Protein 3BA1 (pdb70)

Structure (mmCIF, N/CA/C/O backbone):
data_3BA1
#
_entry.id   3BA1
#
_cell.length_a   62.940
_cell.length_b   62.940
_cell.length_c   153.256
_cell.angle_alpha   90.00
_cell.angle_beta   90.00
_cell.angle_gamma   120.00
#
_symmetry.space_group_name_H-M   'P 31 2 1'
#
loop_
_entity.id
_entity.type
_entity.pdbx_description
1 polymer 'Hydroxyphenylpyruvate reductase'
2 water water
#
loop_
_atom_site.group_PDB
_atom_site.id
_atom_site.type_symbol
_atom_site.label_atom_id
_atom_site.label_alt_id
_atom_site.label_comp_id
_atom_site.label_asym_id
_atom_site.label_entity_id
_atom_site.label_seq_id
_atom_site.pdbx_PDB_ins_code
_atom_site.Cartn_x
_atom_site.Cartn_y
_atom_site.Cartn_z
_atom_site.occupancy
_atom_site.B_iso_or_equiv
_atom_site.auth_seq_id
_atom_site.auth_comp_id
_atom_site.auth_asym_id
_atom_site.auth_atom_id
_atom_site.pdbx_PDB_model_num
ATOM 1 N N . GLU A 1 22 ? 30.566 6.722 -14.669 1.00 75.03 2 GLU A N 1
ATOM 2 C CA . GLU A 1 22 ? 31.564 6.241 -13.709 1.00 60.62 2 GLU A CA 1
ATOM 3 C C . GLU A 1 22 ? 30.903 5.922 -12.371 1.00 48.78 2 GLU A C 1
ATOM 4 O O . GLU A 1 22 ? 30.396 6.813 -11.681 1.00 56.39 2 GLU A O 1
ATOM 10 N N . ALA A 1 23 ? 30.911 4.640 -12.012 1.00 44.52 3 ALA A N 1
ATOM 11 C CA . ALA A 1 23 ? 30.118 4.176 -10.866 1.00 37.15 3 ALA A CA 1
ATOM 12 C C . ALA A 1 23 ? 30.782 4.575 -9.553 1.00 34.76 3 ALA A C 1
ATOM 13 O O . ALA A 1 23 ? 31.988 4.643 -9.366 1.00 43.55 3 ALA A O 1
ATOM 15 N N . ILE A 1 24 ? 29.935 4.882 -8.599 1.00 26.63 4 ILE A N 1
ATOM 16 C CA . ILE A 1 24 ? 30.298 5.507 -7.366 1.00 25.38 4 ILE A CA 1
ATOM 17 C C . ILE A 1 24 ? 30.523 4.477 -6.284 1.00 22.52 4 ILE A C 1
ATOM 18 O O . ILE A 1 24 ? 29.650 3.621 -6.033 1.00 24.52 4 ILE A O 1
ATOM 23 N N . GLY A 1 25 ? 31.696 4.606 -5.679 1.00 20.76 5 GLY A N 1
ATOM 24 C CA . GLY A 1 25 ? 32.066 3.631 -4.672 1.00 20.45 5 GLY A CA 1
ATOM 25 C C . GLY A 1 25 ? 31.404 3.881 -3.335 1.00 18.18 5 GLY A C 1
ATOM 26 O O . GLY A 1 25 ? 31.546 4.945 -2.716 1.00 19.77 5 GLY A O 1
ATOM 27 N N . VAL A 1 26 ? 30.738 2.833 -2.858 1.00 18.22 6 VAL A N 1
ATOM 28 C CA . VAL A 1 26 ? 30.083 2.861 -1.550 1.00 17.01 6 VAL A CA 1
ATOM 29 C C . VAL A 1 26 ? 30.573 1.713 -0.695 1.00 17.24 6 VAL A C 1
ATOM 30 O O . VAL A 1 26 ? 30.470 0.560 -1.115 1.00 18.12 6 VAL A O 1
ATOM 34 N N . LEU A 1 27 ? 31.110 1.998 0.479 1.00 17.67 7 LEU A N 1
ATOM 35 C CA . LEU A 1 27 ? 31.631 0.962 1.366 1.00 15.59 7 LEU A CA 1
ATOM 36 C C . LEU A 1 27 ? 30.577 0.717 2.436 1.00 14.92 7 LEU A C 1
ATOM 37 O O . LEU A 1 27 ? 30.257 1.580 3.240 1.00 15.61 7 LEU A O 1
ATOM 42 N N . MET A 1 28 ? 30.059 -0.504 2.424 1.00 16.11 8 MET A N 1
ATOM 43 C CA . MET A 1 28 ? 29.110 -0.961 3.430 1.00 15.47 8 MET A CA 1
ATOM 44 C C . MET A 1 28 ? 29.861 -1.690 4.533 1.00 14.98 8 MET A C 1
ATOM 45 O O . MET A 1 28 ? 30.587 -2.651 4.281 1.00 16.97 8 MET A O 1
ATOM 50 N N . MET A 1 29 ? 29.715 -1.268 5.771 1.00 15.81 9 MET A N 1
ATOM 51 C CA . MET A 1 29 ? 30.661 -1.707 6.798 1.00 16.10 9 MET A CA 1
ATOM 52 C C . MET A 1 29 ? 30.422 -3.091 7.335 1.00 17.62 9 MET A C 1
ATOM 53 O O . MET A 1 29 ? 31.380 -3.770 7.714 1.00 21.05 9 MET A O 1
ATOM 58 N N . CYS A 1 30 ? 29.186 -3.539 7.378 1.00 19.04 10 CYS A N 1
ATOM 59 C CA . CYS A 1 30 ? 28.840 -4.831 7.993 1.00 21.18 10 CYS A CA 1
ATOM 60 C C . CYS A 1 30 ? 27.524 -5.339 7.399 1.00 20.20 10 CYS A C 1
ATOM 61 O O . CYS A 1 30 ? 26.810 -4.516 6.798 1.00 21.28 10 CYS A O 1
ATOM 64 N N . PRO A 1 31 ? 27.167 -6.613 7.483 1.00 24.55 11 PRO A N 1
ATOM 65 C CA . PRO A 1 31 ? 25.938 -7.097 6.817 1.00 28.22 11 PRO A CA 1
ATOM 66 C C . PRO A 1 31 ? 24.594 -6.882 7.472 1.00 27.72 11 PRO A C 1
ATOM 67 O O . PRO A 1 31 ? 23.894 -7.812 7.917 1.00 37.50 11 PRO A O 1
ATOM 71 N N . MET A 1 32 ? 24.145 -5.678 7.483 1.00 20.58 12 MET A N 1
ATOM 72 C CA . MET A 1 32 ? 23.042 -5.140 8.238 1.00 17.81 12 MET A CA 1
ATOM 73 C C . MET A 1 32 ? 21.652 -5.317 7.642 1.00 18.70 12 MET A C 1
ATOM 74 O O . MET A 1 32 ? 20.663 -5.125 8.388 1.00 21.17 12 MET A O 1
ATOM 79 N N . SER A 1 33 ? 21.552 -5.633 6.366 1.00 19.02 13 SER A N 1
ATOM 80 C CA . SER A 1 33 ? 20.255 -5.700 5.702 1.00 18.66 13 SER A CA 1
ATOM 81 C C . SER A 1 33 ? 20.434 -6.253 4.299 1.00 19.25 13 SER A C 1
ATOM 82 O O . SER A 1 33 ? 21.062 -5.591 3.474 1.00 18.98 13 SER A O 1
ATOM 85 N N . THR A 1 34 ? 19.869 -7.415 4.048 1.00 19.83 14 THR A N 1
ATOM 86 C CA . THR A 1 34 ? 19.879 -7.995 2.712 1.00 21.35 14 THR A CA 1
ATOM 87 C C . THR A 1 34 ? 19.303 -7.034 1.696 1.00 20.64 14 THR A C 1
ATOM 88 O O . THR A 1 34 ? 19.902 -6.847 0.638 1.00 21.24 14 THR A O 1
ATOM 92 N N . TYR A 1 35 ? 18.160 -6.446 2.014 1.00 19.88 15 TYR A N 1
ATOM 93 C CA . TYR A 1 35 ? 17.482 -5.537 1.100 1.00 19.00 15 TYR A CA 1
ATOM 94 C C . TYR A 1 35 ? 18.353 -4.340 0.775 1.00 18.16 15 TYR A C 1
ATOM 95 O O . TYR A 1 35 ? 18.504 -3.936 -0.391 1.00 20.02 15 TYR A O 1
ATOM 104 N N . LEU A 1 36 ? 18.931 -3.742 1.835 1.00 18.04 16 LEU A N 1
ATOM 105 C CA . LEU A 1 36 ? 19.785 -2.586 1.570 1.00 16.86 16 LEU A CA 1
ATOM 106 C C . LEU A 1 36 ? 20.989 -2.894 0.680 1.00 17.33 16 LEU A C 1
ATOM 107 O O . LEU A 1 36 ? 21.366 -2.091 -0.184 1.00 17.42 16 LEU A O 1
ATOM 112 N N . GLU A 1 37 ? 21.593 -4.052 0.941 1.00 17.27 17 GLU A N 1
ATOM 113 C CA . GLU A 1 37 ? 22.721 -4.517 0.153 1.00 17.65 17 GLU A CA 1
ATOM 114 C C . GLU A 1 37 ? 22.272 -4.596 -1.300 1.00 21.00 17 GLU A C 1
ATOM 115 O O . GLU A 1 37 ? 23.013 -4.123 -2.166 1.00 21.11 17 GLU A O 1
ATOM 121 N N . GLN A 1 38 ? 21.089 -5.173 -1.543 1.00 20.46 18 GLN A N 1
ATOM 122 C CA . GLN A 1 38 ? 20.575 -5.342 -2.905 1.00 24.18 18 GLN A CA 1
ATOM 123 C C . GLN A 1 38 ? 20.366 -3.985 -3.584 1.00 23.82 18 GLN A C 1
ATOM 124 O O . GLN A 1 38 ? 20.703 -3.757 -4.760 1.00 26.62 18 GLN A O 1
ATOM 130 N N . GLU A 1 39 ? 19.800 -3.060 -2.789 1.00 22.72 19 GLU A N 1
ATOM 131 C CA . GLU A 1 39 ? 19.451 -1.744 -3.333 1.00 22.47 19 GLU A CA 1
ATOM 132 C C . GLU A 1 39 ? 20.684 -0.915 -3.612 1.00 21.54 19 GLU A C 1
ATOM 133 O O . GLU A 1 39 ? 20.694 -0.141 -4.593 1.00 24.90 19 GLU A O 1
ATOM 139 N N . LEU A 1 40 ? 21.718 -1.085 -2.783 1.00 19.31 20 LEU A N 1
ATOM 140 C CA . LEU A 1 40 ? 22.968 -0.393 -3.046 1.00 20.91 20 LEU A CA 1
ATOM 141 C C . LEU A 1 40 ? 23.696 -0.998 -4.225 1.00 22.87 20 LEU A C 1
ATOM 142 O O . LEU A 1 40 ? 24.243 -0.236 -5.037 1.00 23.85 20 LEU A O 1
ATOM 147 N N . ASP A 1 41 ? 23.673 -2.315 -4.331 1.00 22.27 21 ASP A N 1
ATOM 148 C CA . ASP A 1 41 ? 24.353 -3.018 -5.414 1.00 23.08 21 ASP A CA 1
ATOM 149 C C . ASP A 1 41 ? 23.754 -2.648 -6.765 1.00 25.15 21 ASP A C 1
ATOM 150 O O . ASP A 1 41 ? 24.543 -2.603 -7.710 1.00 30.48 21 ASP A O 1
ATOM 155 N N . LYS A 1 42 ? 22.443 -2.398 -6.846 1.00 27.10 22 LYS A N 1
ATOM 156 C CA . LYS A 1 42 ? 21.745 -2.007 -8.058 1.00 31.13 22 LYS A CA 1
ATOM 157 C C . LYS A 1 42 ? 22.176 -0.593 -8.481 1.00 29.31 22 LYS A C 1
ATOM 158 O O . LYS A 1 42 ? 22.147 -0.318 -9.687 1.00 35.95 22 LYS A O 1
ATOM 164 N N . ARG A 1 43 ? 22.530 0.267 -7.526 1.00 28.71 23 ARG A N 1
ATOM 165 C CA . ARG A 1 43 ? 22.745 1.673 -7.833 1.00 28.22 23 ARG A CA 1
ATOM 166 C C . ARG A 1 43 ? 24.167 2.199 -7.907 1.00 24.90 23 ARG A C 1
ATOM 167 O O . ARG A 1 43 ? 24.461 3.201 -8.572 1.00 33.66 23 ARG A O 1
ATOM 175 N N . PHE A 1 44 ? 25.048 1.544 -7.182 1.00 24.72 24 PHE A N 1
ATOM 176 C CA . PHE A 1 44 ? 26.374 2.062 -6.913 1.00 22.85 24 PHE A CA 1
ATOM 177 C C . PHE A 1 44 ? 27.403 0.974 -7.138 1.00 21.98 24 PHE A C 1
ATOM 178 O O . PHE A 1 44 ? 27.081 -0.175 -7.426 1.00 24.45 24 PHE A O 1
ATOM 186 N N . LYS A 1 45 ? 28.667 1.307 -6.976 1.00 22.04 25 LYS A N 1
ATOM 187 C CA . LYS A 1 45 ? 29.720 0.292 -6.878 1.00 23.03 25 LYS A CA 1
ATOM 188 C C . LYS A 1 45 ? 29.880 -0.091 -5.408 1.00 21.07 25 LYS A C 1
ATOM 189 O O . LYS A 1 45 ? 30.482 0.644 -4.643 1.00 21.97 25 LYS A O 1
ATOM 195 N N . LEU A 1 46 ? 29.257 -1.202 -5.026 1.00 21.86 26 LEU A N 1
ATOM 196 C CA . LEU A 1 46 ? 29.186 -1.623 -3.639 1.00 19.47 26 LEU A CA 1
ATOM 197 C C . LEU A 1 46 ? 30.401 -2.454 -3.251 1.00 20.63 26 LEU A C 1
ATOM 198 O O . LEU A 1 46 ? 30.653 -3.472 -3.907 1.00 21.42 26 LEU A O 1
ATOM 203 N N . PHE A 1 47 ? 31.056 -2.009 -2.185 1.00 19.01 27 PHE A N 1
ATOM 204 C CA . PHE A 1 47 ? 32.103 -2.756 -1.509 1.00 19.01 27 PHE A CA 1
ATOM 205 C C . PHE A 1 47 ? 31.561 -3.255 -0.171 1.00 17.92 27 PHE A C 1
ATOM 206 O O . PHE A 1 47 ? 30.996 -2.459 0.565 1.00 19.60 27 PHE A O 1
ATOM 214 N N . ARG A 1 48 ? 31.733 -4.540 0.079 1.00 21.84 28 ARG A N 1
ATOM 215 C CA . ARG A 1 48 ? 31.356 -5.137 1.356 1.00 21.21 28 ARG A CA 1
ATOM 216 C C . ARG A 1 48 ? 32.589 -5.291 2.250 1.00 20.71 28 ARG A C 1
ATOM 217 O O . ARG A 1 48 ? 33.398 -6.184 2.029 1.00 23.20 28 ARG A O 1
ATOM 225 N N . TYR A 1 49 ? 32.726 -4.395 3.238 1.00 19.51 29 TYR A N 1
ATOM 226 C CA . TYR A 1 49 ? 33.987 -4.347 3.976 1.00 19.27 29 TYR A CA 1
ATOM 227 C C . TYR A 1 49 ? 34.269 -5.647 4.700 1.00 21.89 29 TYR A C 1
ATOM 228 O O . TYR A 1 49 ? 35.444 -6.052 4.797 1.00 21.29 29 TYR A O 1
ATOM 237 N N . TRP A 1 50 ? 33.241 -6.282 5.233 1.00 22.72 30 TRP A N 1
ATOM 238 C CA . TRP A 1 50 ? 33.353 -7.427 6.139 1.00 23.89 30 TRP A CA 1
ATOM 239 C C . TRP A 1 50 ? 33.769 -8.684 5.419 1.00 24.78 30 TRP A C 1
ATOM 240 O O . TRP A 1 50 ? 34.126 -9.692 6.055 1.00 30.18 30 TRP A O 1
ATOM 251 N N . THR A 1 51 ? 33.718 -8.663 4.091 1.00 25.81 31 THR A N 1
ATOM 252 C CA . THR A 1 51 ? 34.109 -9.834 3.285 1.00 29.34 31 THR A CA 1
ATOM 253 C C . THR A 1 51 ? 35.585 -9.779 2.915 1.00 29.33 31 THR A C 1
ATOM 254 O O . THR A 1 51 ? 36.105 -10.776 2.401 1.00 36.73 31 THR A O 1
ATOM 258 N N . GLN A 1 52 ? 36.247 -8.658 3.137 1.00 25.86 32 GLN A N 1
ATOM 259 C CA . GLN A 1 52 ? 37.648 -8.542 2.689 1.00 26.59 32 GLN A CA 1
ATOM 260 C C . GLN A 1 52 ? 38.588 -9.211 3.676 1.00 27.55 32 GLN A C 1
ATOM 261 O O . GLN A 1 52 ? 38.645 -8.788 4.850 1.00 30.93 32 GLN A O 1
ATOM 267 N N . PRO A 1 53 ? 39.333 -10.253 3.295 1.00 29.03 33 PRO A N 1
ATOM 268 C CA . PRO A 1 53 ? 40.291 -10.854 4.232 1.00 29.70 33 PRO A CA 1
ATOM 269 C C . PRO A 1 53 ? 41.471 -9.985 4.640 1.00 29.12 33 PRO A C 1
ATOM 270 O O . PRO A 1 53 ? 42.094 -10.207 5.696 1.00 36.40 33 PRO A O 1
ATOM 274 N N . ALA A 1 54 ? 41.889 -8.992 3.882 1.00 28.14 34 ALA A N 1
ATOM 275 C CA . ALA A 1 54 ? 42.977 -8.080 4.262 1.00 28.73 34 ALA A CA 1
ATOM 276 C C . ALA A 1 54 ? 42.442 -6.661 4.121 1.00 23.31 34 ALA A C 1
ATOM 277 O O . ALA A 1 54 ? 42.612 -5.919 3.171 1.00 25.15 34 ALA A O 1
ATOM 279 N N . GLN A 1 55 ? 41.716 -6.239 5.164 1.00 22.76 35 GLN A N 1
ATOM 280 C CA . GLN A 1 55 ? 40.985 -4.991 5.097 1.00 20.03 35 GLN A CA 1
ATOM 281 C C . GLN A 1 55 ? 41.866 -3.773 4.923 1.00 22.32 35 GLN A C 1
ATOM 282 O O . GLN A 1 55 ? 41.510 -2.802 4.278 1.00 24.42 35 GLN A O 1
ATOM 288 N N . ARG A 1 56 ? 43.053 -3.736 5.527 1.00 27.13 36 ARG A N 1
ATOM 289 C CA . ARG A 1 56 ? 43.822 -2.516 5.430 1.00 31.26 36 ARG A CA 1
ATOM 290 C C . ARG A 1 56 ? 44.436 -2.377 4.034 1.00 32.26 36 ARG A C 1
ATOM 291 O O . ARG A 1 56 ? 44.558 -1.260 3.519 1.00 31.31 36 ARG A O 1
ATOM 299 N N . ASP A 1 57 ? 44.807 -3.517 3.434 1.00 31.86 37 ASP A N 1
ATOM 300 C CA . ASP A 1 57 ? 45.235 -3.620 2.048 1.00 32.28 37 ASP A CA 1
ATOM 301 C C . ASP A 1 57 ? 44.132 -3.110 1.124 1.00 27.30 37 ASP A C 1
ATOM 302 O O . ASP A 1 57 ? 44.230 -2.320 0.177 1.00 27.97 37 ASP A O 1
ATOM 307 N N . PHE A 1 58 ? 42.940 -3.600 1.461 1.00 25.14 38 PHE A N 1
ATOM 308 C CA . PHE A 1 58 ? 41.774 -3.187 0.708 1.00 23.46 38 PHE A CA 1
ATOM 309 C C . PHE A 1 58 ? 41.554 -1.693 0.780 1.00 23.41 38 PHE A C 1
ATOM 310 O O . PHE A 1 58 ? 41.260 -1.048 -0.224 1.00 23.58 38 PHE A O 1
ATOM 318 N N . LEU A 1 59 ? 41.578 -1.092 1.975 1.00 23.85 39 LEU A N 1
ATOM 319 C CA . LEU A 1 59 ? 41.362 0.362 2.019 1.00 22.91 39 LEU A CA 1
ATOM 320 C C . LEU A 1 59 ? 42.401 1.150 1.258 1.00 26.06 39 LEU A C 1
ATOM 321 O O . LEU A 1 59 ? 42.138 2.166 0.623 1.00 28.08 39 LEU A O 1
ATOM 326 N N . ALA A 1 60 ? 43.657 0.674 1.296 1.00 28.61 40 ALA A N 1
ATOM 327 C CA . ALA A 1 60 ? 44.680 1.287 0.450 1.00 31.53 40 ALA A CA 1
ATOM 328 C C . ALA A 1 60 ? 44.352 1.206 -1.053 1.00 30.94 40 ALA A C 1
ATOM 329 O O . ALA A 1 60 ? 44.486 2.205 -1.769 1.00 35.52 40 ALA A O 1
ATOM 331 N N . LEU A 1 61 ? 43.965 0.008 -1.512 1.00 31.06 41 LEU A N 1
ATOM 332 C CA . LEU A 1 61 ? 43.608 -0.246 -2.897 1.00 30.21 41 LEU A CA 1
ATOM 333 C C . LEU A 1 61 ? 42.44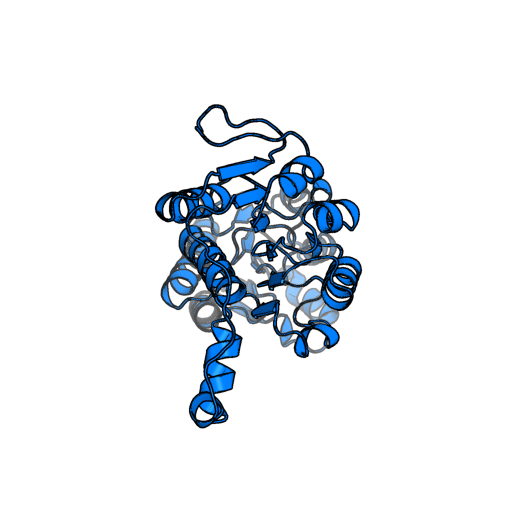0 0.662 -3.291 1.00 30.98 41 LEU A C 1
ATOM 334 O O . LEU A 1 61 ? 42.347 1.166 -4.407 1.00 31.94 41 LEU A O 1
ATOM 339 N N . GLN A 1 62 ? 41.490 0.899 -2.389 1.00 25.96 42 GLN A N 1
ATOM 340 C CA . GLN A 1 62 ? 40.285 1.627 -2.831 1.00 24.72 42 GLN A CA 1
ATOM 341 C C . GLN A 1 62 ? 40.206 3.056 -2.314 1.00 24.92 42 GLN A C 1
ATOM 342 O O . GLN A 1 62 ? 39.111 3.611 -2.383 1.00 28.50 42 G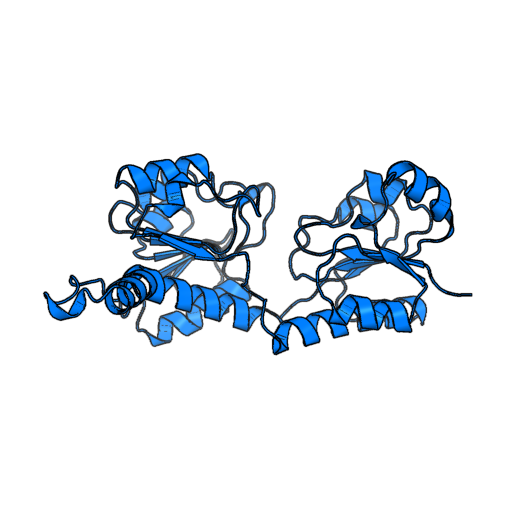LN A O 1
ATOM 348 N N . ALA A 1 63 ? 41.294 3.642 -1.815 1.00 25.65 43 ALA A N 1
ATOM 349 C CA . ALA A 1 63 ? 41.305 4.989 -1.246 1.00 26.96 43 ALA A CA 1
ATOM 350 C C . ALA A 1 63 ? 40.739 6.030 -2.197 1.00 26.56 43 ALA A C 1
ATOM 351 O O . ALA A 1 63 ? 40.041 6.973 -1.820 1.00 31.08 43 ALA A O 1
ATOM 353 N N . GLU A 1 64 ? 41.070 5.873 -3.485 1.00 26.29 44 GLU A N 1
ATOM 354 C CA . GLU A 1 64 ? 40.585 6.827 -4.476 1.00 27.28 44 GLU A CA 1
ATOM 355 C C . GLU A 1 64 ? 39.205 6.484 -5.005 1.00 28.50 44 GLU A C 1
ATOM 356 O O . GLU A 1 64 ? 38.679 7.257 -5.814 1.00 41.21 44 GLU A O 1
ATOM 362 N N . SER A 1 65 ? 38.597 5.369 -4.645 1.00 28.42 45 SER A N 1
ATOM 363 C CA . SER A 1 65 ? 37.339 4.999 -5.277 1.00 30.80 45 SER A CA 1
ATOM 364 C C . SER A 1 65 ? 36.150 5.174 -4.347 1.00 30.40 45 SER A C 1
ATOM 365 O O . SER A 1 65 ? 34.989 5.187 -4.745 1.00 39.64 45 SER A O 1
ATOM 368 N N . ILE A 1 66 ? 36.367 5.282 -3.041 1.00 24.59 46 ILE A N 1
ATOM 369 C CA . ILE A 1 66 ? 35.214 5.230 -2.138 1.00 21.49 46 ILE A CA 1
ATOM 370 C C . ILE A 1 66 ? 34.760 6.629 -1.793 1.00 21.47 46 ILE A C 1
ATOM 371 O O . ILE A 1 66 ? 35.532 7.439 -1.268 1.00 21.78 46 ILE A O 1
ATOM 376 N N . ARG A 1 67 ? 33.508 6.944 -2.092 1.00 20.32 47 ARG A N 1
ATOM 377 C CA . ARG A 1 67 ? 32.964 8.283 -1.861 1.00 20.74 47 ARG A CA 1
ATOM 378 C C . ARG A 1 67 ? 31.896 8.307 -0.784 1.00 18.71 47 ARG A C 1
ATOM 379 O O . ARG A 1 67 ? 31.484 9.401 -0.386 1.00 21.04 47 ARG A O 1
ATOM 387 N N . ALA A 1 68 ? 31.454 7.148 -0.318 1.00 20.58 48 ALA A N 1
ATOM 388 C CA . ALA A 1 68 ? 30.434 6.998 0.717 1.00 17.97 48 ALA A CA 1
ATOM 389 C C . ALA A 1 68 ? 30.669 5.760 1.554 1.00 16.98 48 ALA A C 1
ATOM 390 O O . ALA A 1 68 ? 31.175 4.775 1.046 1.00 17.62 48 ALA A O 1
ATOM 392 N N . VAL A 1 69 ? 30.273 5.885 2.811 1.00 16.47 49 VAL A N 1
ATOM 393 C CA . VAL A 1 69 ? 30.254 4.785 3.760 1.00 15.58 49 VAL A CA 1
ATOM 394 C C . VAL A 1 69 ? 28.823 4.612 4.255 1.00 16.72 49 VAL A C 1
ATOM 395 O O . VAL A 1 69 ? 28.144 5.612 4.550 1.00 17.05 49 VAL A O 1
ATOM 399 N N . VAL A 1 70 ? 28.376 3.362 4.321 1.00 14.73 50 VAL A N 1
ATOM 400 C CA . VAL A 1 70 ? 27.096 3.018 4.944 1.00 14.46 50 VAL A CA 1
ATOM 401 C C . VAL A 1 70 ? 27.428 2.203 6.197 1.00 14.72 50 VAL A C 1
ATOM 402 O O . VAL A 1 70 ? 28.088 1.162 6.129 1.00 15.35 50 VAL A O 1
ATOM 406 N N . GLY A 1 71 ? 26.984 2.695 7.357 1.00 14.99 51 GLY A N 1
ATOM 407 C CA . GLY A 1 71 ? 27.203 2.106 8.657 1.00 15.92 51 GLY A CA 1
ATOM 408 C C . GLY A 1 71 ? 25.883 1.797 9.319 1.00 16.21 51 GLY A C 1
ATOM 409 O O . GLY A 1 71 ? 24.813 2.054 8.786 1.00 16.31 51 GLY A O 1
ATOM 410 N N . ASN A 1 72 ? 25.996 1.277 10.527 1.00 17.49 52 ASN A N 1
ATOM 411 C CA . ASN A 1 72 ? 24.859 1.039 11.401 1.00 18.79 52 ASN A CA 1
ATOM 412 C C . ASN A 1 72 ? 25.368 1.153 12.841 1.00 21.07 52 ASN A C 1
ATOM 413 O O . ASN A 1 72 ? 26.414 1.734 13.112 1.00 24.81 52 ASN A O 1
ATOM 418 N N . SER A 1 73 ? 24.658 0.597 13.811 1.00 27.38 53 SER A N 1
ATOM 419 C CA . SER A 1 73 ? 24.985 0.885 15.219 1.00 31.55 53 SER A CA 1
ATOM 420 C C . SER A 1 73 ? 26.187 0.048 15.669 1.00 31.53 53 SER A C 1
ATOM 421 O O . SER A 1 73 ? 26.763 0.275 16.727 1.00 42.96 53 SER A O 1
ATOM 424 N N . ASN A 1 74 ? 26.532 -0.914 14.807 1.00 25.26 54 ASN A N 1
ATOM 425 C CA . ASN A 1 74 ? 27.637 -1.808 15.152 1.00 28.13 54 ASN A CA 1
ATOM 426 C C . ASN A 1 74 ? 28.960 -1.432 14.485 1.00 25.53 54 ASN A C 1
ATOM 427 O O . ASN A 1 74 ? 30.010 -1.749 15.061 1.00 30.83 54 ASN A O 1
ATOM 432 N N . ALA A 1 75 ? 28.883 -0.789 13.335 1.00 22.46 55 ALA A N 1
ATOM 433 C CA . ALA A 1 75 ? 30.051 -0.354 12.598 1.00 21.14 55 ALA A CA 1
ATOM 434 C C . ALA A 1 75 ? 29.770 0.951 11.865 1.00 17.88 55 ALA A C 1
ATOM 435 O O . ALA A 1 75 ? 28.847 1.018 11.094 1.00 19.99 55 ALA A O 1
ATOM 437 N N . GLY A 1 76 ? 30.554 1.980 12.155 1.00 19.62 56 GLY A N 1
ATOM 438 C CA . GLY A 1 76 ? 30.389 3.286 11.572 1.00 20.80 56 GLY A CA 1
ATOM 439 C C . GLY A 1 76 ? 31.638 3.759 10.857 1.00 19.49 56 GLY A C 1
ATOM 440 O O . GLY A 1 76 ? 32.158 3.090 9.992 1.00 22.49 56 GLY A O 1
ATOM 441 N N . ALA A 1 77 ? 32.089 4.948 11.240 1.00 19.58 57 ALA A N 1
ATOM 442 C CA . ALA A 1 77 ? 33.228 5.577 10.604 1.00 19.56 57 ALA A CA 1
ATOM 443 C C . ALA A 1 77 ? 33.959 6.397 11.667 1.00 19.81 57 ALA A C 1
ATOM 444 O O . ALA A 1 77 ? 33.489 7.443 12.061 1.00 21.42 57 ALA A O 1
ATOM 446 N N . ASP A 1 78 ? 35.086 5.891 12.138 1.00 21.19 58 ASP A N 1
ATOM 447 C CA . ASP A 1 78 ? 35.881 6.590 13.127 1.00 20.65 58 ASP A CA 1
ATOM 448 C C . ASP A 1 78 ? 36.951 7.430 12.406 1.00 21.25 58 ASP A C 1
ATOM 449 O O . ASP A 1 78 ? 37.006 7.408 11.179 1.00 21.83 58 ASP A O 1
ATOM 454 N N . ALA A 1 79 ? 37.767 8.141 13.189 1.00 23.93 59 ALA A N 1
ATOM 455 C CA . ALA A 1 79 ? 38.709 9.069 12.567 1.00 25.00 59 ALA A CA 1
ATOM 456 C C . ALA A 1 79 ? 39.676 8.386 11.621 1.00 24.81 59 ALA A C 1
ATOM 457 O O . ALA A 1 79 ? 40.060 8.928 10.566 1.00 26.43 59 ALA A O 1
ATOM 459 N N . GLU A 1 80 ? 40.070 7.174 12.031 1.00 25.97 60 GLU A N 1
ATOM 460 C CA . GLU A 1 80 ? 41.078 6.482 11.226 1.00 25.64 60 GLU A CA 1
ATOM 461 C C . GLU A 1 80 ? 40.522 6.060 9.873 1.00 23.28 60 GLU A C 1
ATOM 462 O O . GLU A 1 80 ? 41.157 6.094 8.820 1.00 24.27 60 GLU A O 1
ATOM 468 N N . LEU A 1 81 ? 39.256 5.640 9.872 1.00 21.58 61 LEU A N 1
ATOM 469 C CA . LEU A 1 81 ? 38.658 5.263 8.611 1.00 20.27 61 LEU A CA 1
ATOM 470 C C . LEU A 1 81 ? 38.488 6.475 7.719 1.00 21.80 61 LEU A C 1
ATOM 471 O O . LEU A 1 81 ? 38.702 6.420 6.512 1.00 21.17 61 LEU A O 1
ATOM 476 N N . ILE A 1 82 ? 38.074 7.588 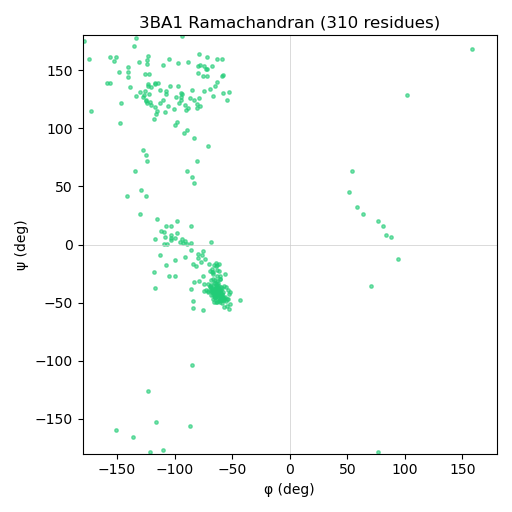8.296 1.00 22.11 62 ILE A N 1
ATOM 477 C CA . ILE A 1 82 ? 37.844 8.804 7.503 1.00 21.49 62 ILE A CA 1
ATOM 478 C C . ILE A 1 82 ? 39.152 9.232 6.862 1.00 22.45 62 ILE A C 1
ATOM 479 O O . ILE A 1 82 ? 39.157 9.591 5.685 1.00 25.19 62 ILE A O 1
ATOM 484 N N . ASP A 1 83 ? 40.233 9.168 7.642 1.00 24.97 63 ASP A N 1
ATOM 485 C CA . ASP A 1 83 ? 41.569 9.532 7.169 1.00 24.47 63 ASP A CA 1
ATOM 486 C C . ASP A 1 83 ? 41.991 8.591 6.060 1.00 26.82 63 ASP A C 1
ATOM 487 O O . ASP A 1 83 ? 42.731 8.961 5.146 1.00 31.66 63 ASP A O 1
ATOM 492 N N . ALA A 1 84 ? 41.507 7.339 6.149 1.00 25.67 64 ALA A N 1
ATOM 493 C CA . ALA A 1 84 ? 41.895 6.361 5.132 1.00 24.94 64 ALA A CA 1
ATOM 494 C C . ALA A 1 84 ? 41.131 6.478 3.821 1.00 24.16 64 ALA A C 1
ATOM 495 O O . ALA A 1 84 ? 41.460 5.813 2.821 1.00 24.42 64 ALA A O 1
ATOM 497 N N . LEU A 1 85 ? 40.108 7.312 3.802 1.00 24.54 65 LEU A N 1
ATOM 498 C CA . LEU A 1 85 ? 39.168 7.485 2.703 1.00 21.75 65 LEU A CA 1
ATOM 499 C C . LEU A 1 85 ? 39.130 8.952 2.277 1.00 23.14 65 LEU A C 1
ATOM 500 O O . LEU A 1 85 ? 38.199 9.718 2.533 1.00 24.39 65 LEU A O 1
ATOM 505 N N . PRO A 1 86 ? 40.221 9.363 1.637 1.00 24.35 66 PRO A N 1
ATOM 506 C CA . PRO A 1 86 ? 40.371 10.796 1.343 1.00 26.87 66 PRO A CA 1
ATOM 507 C C . PRO A 1 86 ? 39.324 11.344 0.393 1.00 27.54 66 PRO A C 1
ATOM 508 O O . PRO A 1 86 ? 39.088 12.552 0.332 1.00 30.52 66 PRO A O 1
ATOM 512 N N . LYS A 1 87 ? 38.644 10.488 -0.344 1.00 26.75 67 LYS A N 1
ATOM 513 C CA . LYS A 1 87 ? 37.577 10.970 -1.235 1.00 26.43 67 LYS A CA 1
ATOM 514 C C . LYS A 1 87 ? 36.202 10.820 -0.618 1.00 22.66 67 LYS A C 1
ATOM 515 O O . LYS A 1 87 ? 35.215 10.998 -1.310 1.00 22.89 67 LYS A O 1
ATOM 521 N N . LEU A 1 88 ? 36.126 10.483 0.664 1.00 22.67 68 LEU A N 1
ATOM 522 C CA . LEU A 1 88 ? 34.863 10.324 1.383 1.00 19.40 68 LEU A CA 1
ATOM 523 C C . LEU A 1 88 ? 34.043 11.616 1.318 1.00 21.26 68 LEU A C 1
ATOM 524 O O . LEU A 1 88 ? 34.585 12.667 1.649 1.00 22.66 68 LEU A O 1
ATOM 529 N N . GLU A 1 89 ? 32.763 11.492 0.952 1.00 22.17 69 GLU A N 1
ATOM 530 C CA . GLU A 1 89 ? 31.914 12.668 0.943 1.00 20.85 69 GLU A CA 1
ATOM 531 C C . GLU A 1 89 ? 30.729 12.593 1.897 1.00 19.73 69 GLU A C 1
ATOM 532 O O . GLU A 1 89 ? 30.216 13.624 2.307 1.00 22.07 69 GLU A O 1
ATOM 538 N N . ILE A 1 90 ? 30.310 11.369 2.239 1.00 18.57 70 ILE A N 1
ATOM 539 C CA . ILE A 1 90 ? 29.114 11.182 3.019 1.00 17.87 70 ILE A CA 1
ATOM 540 C C . ILE A 1 90 ? 29.133 9.832 3.690 1.00 16.83 70 ILE A C 1
ATOM 541 O O . ILE A 1 90 ? 29.558 8.823 3.110 1.00 17.53 70 ILE A O 1
ATOM 546 N N . VAL A 1 91 ? 28.689 9.844 4.944 1.00 16.83 71 VAL A N 1
ATOM 547 C CA . VAL A 1 91 ? 28.474 8.682 5.775 1.00 15.80 71 VAL A CA 1
ATOM 548 C C . VAL A 1 91 ? 26.956 8.657 6.033 1.00 16.24 71 VAL A C 1
ATOM 549 O O . VAL A 1 91 ? 26.448 9.583 6.653 1.00 16.66 71 VAL A O 1
ATOM 553 N N . SER A 1 92 ? 26.322 7.616 5.503 1.00 16.29 72 SER A N 1
ATOM 554 C CA . SER A 1 92 ? 24.913 7.398 5.706 1.00 15.55 72 SER A CA 1
ATOM 555 C C . SER A 1 92 ? 24.689 6.215 6.638 1.00 14.10 72 SER A C 1
ATOM 556 O O . SER A 1 92 ? 25.029 5.098 6.267 1.00 17.79 72 SER A O 1
ATOM 559 N N . SER A 1 93 ? 24.145 6.502 7.815 1.00 15.48 73 SER A N 1
ATOM 560 C CA . SER A 1 93 ? 23.953 5.445 8.790 1.00 15.30 73 SER A CA 1
ATOM 561 C C . SER A 1 93 ? 22.536 4.867 8.767 1.00 14.60 73 SER A C 1
ATOM 562 O O . SER A 1 93 ? 21.528 5.600 8.688 1.00 15.89 73 SER A O 1
ATOM 565 N N . PHE A 1 94 ? 22.496 3.535 8.839 1.00 14.68 74 PHE A N 1
ATOM 566 C CA . PHE A 1 94 ? 21.297 2.742 8.947 1.00 14.10 74 PHE A CA 1
ATOM 567 C C . PHE A 1 94 ? 20.967 2.574 10.429 1.00 14.52 74 PHE A C 1
ATOM 568 O O . PHE A 1 94 ? 21.006 1.472 10.975 1.00 16.27 74 PHE A O 1
ATOM 576 N N . SER A 1 95 ? 20.691 3.749 11.035 1.00 15.51 75 SER A N 1
ATOM 577 C CA . SER A 1 95 ? 20.442 3.832 12.462 1.00 16.57 75 SER A CA 1
ATOM 578 C C . SER A 1 95 ? 20.024 5.250 12.811 1.00 16.63 75 SER A C 1
ATOM 579 O O . SER A 1 95 ? 20.344 6.173 12.068 1.00 16.93 75 SER A O 1
ATOM 582 N N . VAL A 1 96 ? 19.377 5.398 13.946 1.00 17.31 76 VAL A N 1
ATOM 583 C CA . VAL A 1 96 ? 19.134 6.761 14.437 1.00 17.57 76 VAL A CA 1
ATOM 584 C C . VAL A 1 96 ? 20.361 7.173 15.229 1.00 19.25 76 VAL A C 1
ATOM 585 O O . VAL A 1 96 ? 20.813 8.324 15.133 1.00 20.11 76 VAL A O 1
ATOM 589 N N . GLY A 1 97 ? 20.953 6.236 15.985 1.00 20.57 77 GLY A N 1
ATOM 590 C CA . GLY A 1 97 ? 22.150 6.607 16.704 1.00 22.23 77 GLY A CA 1
ATOM 591 C C . GLY A 1 97 ? 23.368 6.780 15.856 1.00 21.72 77 GLY A C 1
ATOM 592 O O . GLY A 1 97 ? 23.564 6.173 14.818 1.00 23.96 77 GLY A O 1
ATOM 593 N N . LEU A 1 98 ? 24.247 7.649 16.344 1.00 24.98 78 LEU A N 1
ATOM 594 C CA . LEU A 1 98 ? 25.469 7.910 15.607 1.00 22.91 78 LEU A CA 1
ATOM 595 C C . LEU A 1 98 ? 26.703 7.811 16.474 1.00 23.33 78 LEU A C 1
ATOM 596 O O . LEU A 1 98 ? 27.727 8.396 16.174 1.00 23.57 78 LEU A O 1
ATOM 601 N N . ASP A 1 99 ? 26.623 7.028 17.541 1.00 23.44 79 ASP A N 1
ATOM 602 C CA . ASP A 1 99 ? 27.797 6.877 18.399 1.00 23.11 79 ASP A CA 1
ATOM 603 C C . ASP A 1 99 ? 28.966 6.215 17.668 1.00 23.68 79 ASP A C 1
ATOM 604 O O . ASP A 1 99 ? 30.114 6.300 18.181 1.00 30.71 79 ASP A O 1
ATOM 609 N N . LYS A 1 100 ? 28.767 5.576 16.521 1.00 21.76 80 LYS A N 1
ATOM 610 C CA . LYS A 1 100 ? 29.893 4.898 15.867 1.00 21.54 80 LYS A CA 1
ATOM 611 C C . LYS A 1 100 ? 30.433 5.777 14.747 1.00 18.68 80 LYS A C 1
ATOM 612 O O . LYS A 1 100 ? 31.322 5.380 14.013 1.00 22.40 80 LYS A O 1
ATOM 618 N N . VAL A 1 101 ? 29.876 6.997 14.649 1.00 20.65 81 VAL A N 1
ATOM 619 C CA . VAL A 1 101 ? 30.444 7.930 13.676 1.00 20.74 81 VAL A CA 1
ATOM 620 C C . VAL A 1 101 ? 31.125 9.111 14.346 1.00 21.49 81 VAL A C 1
ATOM 621 O O . VAL A 1 101 ? 30.544 9.719 15.272 1.00 21.54 81 VAL A O 1
ATOM 625 N N . ASP A 1 102 ? 32.342 9.430 13.895 1.00 21.44 82 ASP A N 1
ATOM 626 C CA . ASP A 1 102 ? 33.045 10.594 14.487 1.00 21.51 82 ASP A CA 1
ATOM 627 C C . ASP A 1 102 ? 32.559 11.871 13.796 1.00 24.32 82 ASP A C 1
ATOM 628 O O . ASP A 1 102 ? 33.056 12.277 12.755 1.00 23.37 82 ASP A O 1
ATOM 633 N N . LEU A 1 103 ? 31.533 12.444 14.401 1.00 24.36 83 LEU A N 1
ATOM 634 C CA . LEU A 1 103 ? 30.877 13.618 13.839 1.00 24.02 83 LEU A CA 1
ATOM 635 C C . LEU A 1 103 ? 31.854 14.788 13.769 1.00 27.89 83 LEU A C 1
ATOM 636 O O . LEU A 1 103 ? 31.863 15.597 12.832 1.00 27.87 83 LEU A O 1
ATOM 641 N N . ILE A 1 104 ? 32.696 14.863 14.799 1.00 25.39 84 ILE A N 1
ATOM 642 C CA . ILE A 1 104 ? 33.598 16.025 14.884 1.00 30.63 84 ILE A CA 1
ATOM 643 C C . ILE A 1 104 ? 34.537 15.982 13.693 1.00 26.61 84 ILE A C 1
ATOM 644 O O . ILE A 1 104 ? 34.794 16.940 12.980 1.00 29.67 84 ILE A O 1
ATOM 649 N N . LYS A 1 105 ? 35.037 14.758 13.479 1.00 27.24 85 LYS A N 1
ATOM 650 C CA . LYS A 1 105 ? 35.952 14.528 12.372 1.00 24.98 85 LYS A CA 1
ATOM 651 C C . LYS A 1 105 ? 35.286 14.742 11.030 1.00 25.24 85 LYS A C 1
ATOM 652 O O . LYS A 1 105 ? 35.859 15.356 10.113 1.00 25.71 85 LYS A O 1
ATOM 658 N N . CYS A 1 106 ? 34.061 14.288 10.832 1.00 24.23 86 CYS A N 1
ATOM 659 C CA . CYS A 1 106 ? 33.330 14.501 9.582 1.00 24.70 86 CYS A CA 1
ATOM 660 C C . CYS A 1 106 ? 33.158 15.976 9.272 1.00 27.40 86 CYS A C 1
ATOM 661 O O . CYS A 1 106 ? 33.364 16.426 8.144 1.00 27.38 86 CYS A O 1
ATOM 664 N N . GLU A 1 107 ? 32.764 16.714 10.321 1.00 29.27 87 GLU A N 1
ATOM 665 C CA . GLU A 1 107 ? 32.584 18.158 10.148 1.00 28.61 87 GLU A CA 1
ATOM 666 C C . GLU A 1 107 ? 33.914 18.775 9.733 1.00 32.87 87 GLU A C 1
ATOM 667 O O . GLU A 1 107 ? 33.967 19.587 8.802 1.00 35.54 87 GLU A O 1
ATOM 673 N N . GLU A 1 108 ? 34.975 18.404 10.449 1.00 29.08 88 GLU A N 1
ATOM 674 C CA . GLU A 1 108 ? 36.313 18.911 10.145 1.00 30.67 88 GLU A CA 1
ATOM 675 C C . GLU A 1 108 ? 36.693 18.642 8.694 1.00 32.06 88 GLU A C 1
ATOM 676 O O . GLU A 1 108 ? 37.343 19.470 8.067 1.00 37.46 88 GLU A O 1
ATOM 682 N N . LYS A 1 109 ? 36.314 17.509 8.112 1.00 29.30 89 LYS A N 1
ATOM 683 C CA . LYS A 1 109 ? 36.684 17.131 6.755 1.00 32.52 89 LYS A CA 1
ATOM 684 C C . LYS A 1 109 ? 35.637 17.496 5.711 1.00 31.47 89 LYS A C 1
ATOM 685 O O . LYS A 1 109 ? 35.838 17.180 4.529 1.00 33.04 89 LYS A O 1
ATOM 691 N N . GLY A 1 110 ? 34.515 18.135 6.031 1.00 30.89 90 GLY A N 1
ATOM 692 C CA . GLY A 1 110 ? 33.557 18.399 4.968 1.00 32.90 90 GLY A CA 1
ATOM 693 C C . GLY A 1 110 ? 32.759 17.167 4.576 1.00 29.56 90 GLY A C 1
ATOM 694 O O . GLY A 1 110 ? 32.214 17.178 3.465 1.00 31.64 90 GLY A O 1
ATOM 695 N N . VAL A 1 111 ? 32.688 16.157 5.459 1.00 24.33 91 VAL A N 1
ATOM 696 C CA . VAL A 1 111 ? 31.937 14.951 5.186 1.00 22.01 91 VAL A CA 1
ATOM 697 C C . VAL A 1 111 ? 30.532 15.063 5.753 1.00 21.73 91 VAL A C 1
ATOM 698 O O . VAL A 1 111 ? 30.410 15.393 6.929 1.00 23.30 91 VAL A O 1
ATOM 702 N N . ARG A 1 112 ? 29.514 14.784 4.936 1.00 21.59 92 ARG A N 1
ATOM 703 C CA . ARG A 1 112 ? 28.118 14.825 5.368 1.00 21.68 92 ARG A CA 1
ATOM 704 C C . ARG A 1 112 ? 27.789 13.542 6.121 1.00 21.14 92 ARG A C 1
ATOM 705 O O . ARG A 1 112 ? 28.356 12.471 5.847 1.00 22.84 92 ARG A O 1
ATOM 713 N N . VAL A 1 113 ? 26.891 13.665 7.092 1.00 20.19 93 VAL A N 1
ATOM 714 C CA . VAL A 1 113 ? 26.417 12.505 7.846 1.00 19.53 93 VAL A CA 1
ATOM 715 C C . VAL A 1 113 ? 24.893 12.537 7.872 1.00 19.76 93 VAL A C 1
ATOM 716 O O . VAL A 1 113 ? 24.314 13.586 8.186 1.00 21.72 93 VAL A O 1
ATOM 720 N N . THR A 1 114 ? 24.298 11.392 7.537 1.00 18.16 94 THR A N 1
ATOM 721 C CA . THR A 1 114 ? 22.850 11.226 7.658 1.00 17.15 94 THR A CA 1
ATOM 722 C C . THR A 1 114 ? 22.526 10.020 8.526 1.00 16.21 94 THR A C 1
ATOM 723 O O . THR A 1 114 ? 23.357 9.113 8.708 1.00 17.19 94 THR A O 1
ATOM 727 N N . ASN A 1 115 ? 21.309 10.005 9.084 1.00 16.93 95 ASN A N 1
ATOM 728 C CA . ASN A 1 115 ? 20.830 8.923 9.928 1.00 17.09 95 ASN A CA 1
ATOM 729 C C . ASN A 1 115 ? 19.401 8.567 9.550 1.00 16.78 95 ASN A C 1
ATOM 730 O O . ASN A 1 115 ? 18.886 8.942 8.480 1.00 16.89 95 ASN A O 1
ATOM 735 N N . THR A 1 116 ? 18.732 7.806 10.407 1.00 15.33 96 THR A N 1
ATOM 736 C CA . THR A 1 116 ? 17.336 7.427 10.191 1.00 16.11 96 THR A CA 1
ATOM 737 C C . THR A 1 116 ? 16.459 7.808 11.374 1.00 19.00 96 THR A C 1
ATOM 738 O O . THR A 1 116 ? 16.038 6.963 12.162 1.00 20.20 96 THR A O 1
ATOM 742 N N . PRO A 1 117 ? 16.136 9.099 11.452 1.00 21.69 97 PRO A N 1
ATOM 743 C CA . PRO A 1 117 ? 15.308 9.561 12.579 1.00 24.49 97 PRO A CA 1
ATOM 744 C C . PRO A 1 117 ? 13.842 9.214 12.374 1.00 24.86 97 PRO A C 1
ATOM 745 O O . PRO A 1 117 ? 13.431 9.097 11.218 1.00 23.10 97 PRO A O 1
ATOM 749 N N . ASP A 1 118 ? 13.110 9.098 13.472 1.00 23.81 98 ASP A N 1
ATOM 750 C CA . ASP A 1 118 ? 11.681 8.987 13.608 1.00 24.18 98 ASP A CA 1
ATOM 751 C C . ASP A 1 118 ? 11.108 7.670 13.137 1.00 28.89 98 ASP A C 1
ATOM 752 O O . ASP A 1 118 ? 10.165 7.081 13.711 1.00 23.63 98 ASP A O 1
ATOM 757 N N . VAL A 1 119 ? 11.669 7.113 12.101 1.00 18.34 99 VAL A N 1
ATOM 758 C CA . VAL A 1 119 ? 11.096 5.944 11.446 1.00 17.17 99 VAL A CA 1
ATOM 759 C C . VAL A 1 119 ? 11.197 4.680 12.285 1.00 17.71 99 VAL A C 1
ATOM 760 O O . VAL A 1 119 ? 10.451 3.738 11.958 1.00 18.17 99 VAL A O 1
ATOM 764 N N . LEU A 1 120 ? 12.028 4.597 13.308 1.00 16.31 100 LEU A N 1
ATOM 765 C CA . LEU A 1 120 ? 12.108 3.390 14.152 1.00 15.05 100 LEU A CA 1
ATOM 766 C C . LEU A 1 120 ? 11.543 3.619 15.536 1.00 14.15 100 LEU A C 1
ATOM 767 O O . LEU A 1 120 ? 11.577 2.704 16.357 1.00 14.86 100 LEU A O 1
ATOM 772 N N . THR A 1 121 ? 11.055 4.829 15.817 1.00 14.65 101 THR A N 1
ATOM 773 C CA . THR A 1 121 ? 10.593 5.137 17.163 1.00 13.91 101 THR A CA 1
ATOM 774 C C . THR A 1 121 ? 9.537 4.183 17.705 1.00 13.82 101 THR A C 1
ATOM 775 O O . THR A 1 121 ? 9.614 3.683 18.828 1.00 15.35 101 THR A O 1
ATOM 779 N N . ASP A 1 122 ? 8.521 3.946 16.887 1.00 13.21 102 ASP A N 1
ATOM 780 C CA . ASP A 1 122 ? 7.411 3.133 17.328 1.00 13.17 102 ASP A CA 1
ATOM 781 C C . ASP A 1 122 ? 7.818 1.694 17.602 1.00 14.20 102 ASP A C 1
ATOM 782 O O . ASP A 1 122 ? 7.439 1.094 18.612 1.00 14.14 102 ASP A O 1
ATOM 787 N N . ASP A 1 123 ? 8.635 1.106 16.709 1.00 13.77 103 ASP A N 1
ATOM 788 C CA . ASP A 1 123 ? 9.032 -0.286 16.961 1.00 13.66 103 ASP A CA 1
ATOM 789 C C . ASP A 1 123 ? 9.885 -0.397 18.210 1.00 12.24 103 ASP A C 1
ATOM 790 O O . ASP A 1 123 ? 9.744 -1.395 18.945 1.00 13.48 103 ASP A O 1
ATOM 795 N N . VAL A 1 124 ? 10.763 0.553 18.452 1.00 12.64 104 VAL A N 1
ATOM 796 C CA . VAL A 1 124 ? 11.625 0.441 19.630 1.00 12.70 104 VAL A CA 1
ATOM 797 C C . VAL A 1 124 ? 10.787 0.603 20.900 1.00 12.44 104 VAL A C 1
ATOM 798 O O . VAL A 1 124 ? 10.935 -0.136 21.856 1.00 13.60 104 VAL A O 1
ATOM 802 N N . ALA A 1 125 ? 9.871 1.589 20.888 1.00 12.66 105 ALA A N 1
ATOM 803 C CA . ALA A 1 125 ? 8.994 1.802 22.038 1.00 13.41 105 ALA A CA 1
ATOM 804 C C . ALA A 1 125 ? 8.075 0.591 22.271 1.00 13.16 105 ALA A C 1
ATOM 805 O O . ALA A 1 125 ? 7.855 0.162 23.405 1.00 13.20 105 ALA A O 1
ATOM 807 N N . ASP A 1 126 ? 7.588 -0.006 21.220 1.00 13.37 106 ASP A N 1
ATOM 808 C CA . ASP A 1 126 ? 6.765 -1.217 21.290 1.00 12.25 106 ASP A CA 1
ATOM 809 C C . ASP A 1 126 ? 7.548 -2.333 21.980 1.00 13.28 106 ASP A C 1
ATOM 810 O O . ASP A 1 126 ? 6.984 -3.051 22.808 1.00 13.20 106 ASP A O 1
ATOM 815 N N . LEU A 1 127 ? 8.829 -2.453 21.629 1.00 13.39 107 LEU A N 1
ATOM 816 C CA . LEU A 1 127 ? 9.611 -3.526 22.198 1.00 13.39 107 LEU A CA 1
ATOM 817 C C . LEU A 1 127 ? 9.845 -3.301 23.685 1.00 12.68 107 LEU A C 1
ATOM 818 O O . LEU A 1 127 ? 9.886 -4.269 24.460 1.00 13.76 107 LEU A O 1
ATOM 823 N N . ALA A 1 128 ? 9.997 -2.048 24.102 1.00 13.65 108 ALA A N 1
ATOM 824 C CA . ALA A 1 128 ? 10.130 -1.771 25.540 1.00 13.28 108 ALA A CA 1
ATOM 825 C C . ALA A 1 128 ? 8.926 -2.292 26.313 1.00 12.05 108 ALA A C 1
ATOM 826 O O . ALA A 1 128 ? 9.066 -2.914 27.380 1.00 13.21 108 ALA A O 1
ATOM 828 N N . ILE A 1 129 ? 7.742 -2.030 25.791 1.00 12.85 109 ILE A N 1
ATOM 829 C CA . ILE A 1 129 ? 6.535 -2.492 26.468 1.00 12.62 109 ILE A CA 1
ATOM 830 C C . ILE A 1 129 ? 6.450 -4.008 26.407 1.00 12.62 109 ILE A C 1
ATOM 831 O O . ILE A 1 129 ? 6.099 -4.700 27.359 1.00 12.56 109 ILE A O 1
ATOM 836 N N . GLY A 1 130 ? 6.807 -4.606 25.270 1.00 12.62 110 GLY A N 1
ATOM 837 C CA . GLY A 1 130 ? 6.836 -6.038 25.163 1.00 11.39 110 GLY A CA 1
ATOM 838 C C . GLY A 1 130 ? 7.783 -6.709 26.137 1.00 12.75 110 GLY A C 1
ATOM 839 O O . GLY A 1 130 ? 7.489 -7.753 26.692 1.00 12.22 110 GLY A O 1
ATOM 840 N N . LEU A 1 131 ? 8.955 -6.088 26.360 1.00 12.68 111 LEU A N 1
ATOM 841 C CA . LEU A 1 131 ? 9.917 -6.576 27.348 1.00 12.35 111 LEU A CA 1
ATOM 842 C C . LEU A 1 131 ? 9.375 -6.474 28.756 1.00 12.46 111 LEU A C 1
ATOM 843 O O . LEU A 1 131 ? 9.529 -7.397 29.575 1.00 12.75 111 LEU A O 1
ATOM 848 N N . ILE A 1 132 ? 8.712 -5.333 29.037 1.00 12.41 112 ILE A N 1
ATOM 849 C CA . ILE A 1 132 ? 8.116 -5.163 30.355 1.00 12.17 112 ILE A CA 1
ATOM 850 C C . ILE A 1 132 ? 7.139 -6.284 30.644 1.00 10.92 112 ILE A C 1
ATOM 851 O O . ILE A 1 132 ? 7.220 -6.935 31.684 1.00 11.86 112 ILE A O 1
ATOM 856 N N . LEU A 1 133 ? 6.193 -6.491 29.749 1.00 12.95 113 LEU A N 1
ATOM 857 C CA . LEU A 1 133 ? 5.199 -7.549 29.956 1.00 13.47 113 LEU A CA 1
ATOM 858 C C . LEU A 1 133 ? 5.844 -8.935 30.006 1.00 12.48 113 LEU A C 1
ATOM 859 O O . LEU A 1 133 ? 5.472 -9.803 30.793 1.00 13.18 113 LEU A O 1
ATOM 864 N N . ALA A 1 134 ? 6.834 -9.175 29.145 1.00 12.36 114 ALA A N 1
ATOM 865 C CA . ALA A 1 134 ? 7.474 -10.487 29.124 1.00 12.76 114 ALA A CA 1
ATOM 866 C C . ALA A 1 134 ? 8.191 -10.806 30.428 1.00 13.89 114 ALA A C 1
ATOM 867 O O . ALA A 1 134 ? 8.143 -11.945 30.871 1.00 13.64 114 ALA A O 1
ATOM 869 N N . VAL A 1 135 ? 8.809 -9.785 31.021 1.00 12.33 115 VAL A N 1
ATOM 870 C CA . VAL A 1 135 ? 9.472 -9.987 32.321 1.00 13.60 115 VAL A CA 1
ATOM 871 C C . VAL A 1 135 ? 8.446 -10.068 33.418 1.00 13.64 115 VAL A C 1
ATOM 872 O O . VAL A 1 135 ? 8.406 -11.097 34.129 1.00 14.60 115 VAL A O 1
ATOM 876 N N . LEU A 1 136 ? 7.601 -9.046 33.564 1.00 12.46 116 LEU A N 1
ATOM 877 C CA . LEU A 1 136 ? 6.717 -9.023 34.740 1.00 11.67 116 LEU A CA 1
ATOM 878 C C . LEU A 1 136 ? 5.725 -10.193 34.777 1.00 12.28 116 LEU A C 1
ATOM 879 O O . LEU A 1 136 ? 5.443 -10.741 35.841 1.00 14.49 116 LEU A O 1
ATOM 884 N N . ARG A 1 137 ? 5.173 -10.563 33.610 1.00 13.41 117 ARG A N 1
ATOM 885 C CA . ARG A 1 137 ? 4.234 -11.653 33.470 1.00 12.55 117 ARG A CA 1
ATOM 886 C C . ARG A 1 137 ? 4.923 -12.981 33.131 1.00 12.15 117 ARG A C 1
ATOM 887 O O . ARG A 1 137 ? 4.236 -13.999 32.953 1.00 14.08 117 ARG A O 1
ATOM 895 N N . ARG A 1 138 ? 6.229 -13.003 33.039 1.00 12.84 118 ARG A N 1
ATOM 896 C CA . ARG A 1 138 ? 7.018 -14.202 32.786 1.00 12.90 118 ARG A CA 1
ATOM 897 C C . ARG A 1 138 ? 6.512 -14.950 31.568 1.00 13.56 118 ARG A C 1
ATOM 898 O O . ARG A 1 138 ? 6.365 -16.187 31.553 1.00 14.29 118 ARG A O 1
ATOM 906 N N . ILE A 1 139 ? 6.254 -14.178 30.501 1.00 14.10 119 ILE A N 1
ATOM 907 C CA . ILE A 1 139 ? 5.664 -14.799 29.291 1.00 13.48 119 ILE A CA 1
ATOM 908 C C . ILE A 1 139 ? 6.570 -15.835 28.689 1.00 13.70 119 ILE A C 1
ATOM 909 O O . ILE A 1 139 ? 6.133 -16.938 28.284 1.00 14.70 119 ILE A O 1
ATOM 914 N N . CYS A 1 140 ? 7.860 -15.559 28.602 1.00 13.91 120 CYS A N 1
ATOM 915 C CA . CYS A 1 140 ? 8.774 -16.547 28.009 1.00 14.23 120 CYS A CA 1
ATOM 916 C C . CYS A 1 140 ? 8.903 -17.779 28.871 1.00 15.19 120 CYS A C 1
ATOM 917 O O . CYS A 1 140 ? 8.939 -18.904 28.372 1.00 15.75 120 CYS A O 1
ATOM 920 N N . GLU A 1 141 ? 8.939 -17.576 30.194 1.00 15.29 121 GLU A N 1
ATOM 921 C CA . GLU A 1 141 ? 9.040 -18.716 31.107 1.00 15.36 121 GLU A CA 1
ATOM 922 C C . GLU A 1 141 ? 7.781 -19.568 31.044 1.00 15.05 121 GLU A C 1
ATOM 923 O O . GLU A 1 141 ? 7.855 -20.806 31.088 1.00 16.25 121 GLU A O 1
ATOM 929 N N . CYS A 1 142 ? 6.622 -18.952 30.978 1.00 15.62 122 CYS A N 1
ATOM 930 C CA . CYS A 1 142 ? 5.342 -19.626 30.872 1.00 15.66 122 CYS A CA 1
ATOM 931 C C . CYS A 1 142 ? 5.245 -20.483 29.638 1.00 14.99 122 CYS A C 1
ATOM 932 O O . CYS A 1 142 ? 4.750 -21.613 29.627 1.00 17.39 122 CYS A O 1
ATOM 935 N N . ASP A 1 143 ? 5.686 -19.907 28.509 1.00 15.18 123 ASP A N 1
ATOM 936 C CA . ASP A 1 143 ? 5.659 -20.618 27.229 1.00 15.10 123 ASP A CA 1
ATOM 937 C C . ASP A 1 143 ? 6.589 -21.803 27.308 1.00 15.74 123 ASP A C 1
ATOM 938 O O . ASP A 1 143 ? 6.236 -22.901 26.866 1.00 16.79 123 ASP A O 1
ATOM 943 N N . LYS A 1 144 ? 7.796 -21.690 27.857 1.00 14.99 124 LYS A N 1
ATOM 944 C CA . LYS A 1 144 ? 8.685 -22.838 28.023 1.00 16.01 124 LYS A CA 1
ATOM 945 C C . LYS A 1 144 ? 8.051 -23.902 28.915 1.00 15.84 124 LYS A C 1
ATOM 946 O O . LYS A 1 144 ? 8.132 -25.105 28.659 1.00 18.80 124 LYS A O 1
ATOM 952 N N . TYR A 1 145 ? 7.383 -23.460 29.972 1.00 16.97 125 TYR A N 1
ATOM 953 C CA . TYR A 1 145 ? 6.729 -24.351 30.925 1.00 17.52 125 TYR A CA 1
ATOM 954 C C . TYR A 1 145 ? 5.664 -25.194 30.240 1.00 18.79 125 TYR A C 1
ATOM 955 O O . TYR A 1 145 ? 5.546 -26.396 30.410 1.00 19.41 125 TYR A O 1
ATOM 964 N N . VAL A 1 146 ? 4.822 -24.551 29.425 1.00 17.38 126 VAL A N 1
ATOM 965 C CA . VAL A 1 146 ? 3.798 -25.306 28.700 1.00 16.17 126 VAL A CA 1
ATOM 966 C C . VAL A 1 146 ? 4.447 -26.315 27.748 1.00 17.70 126 VAL A C 1
ATOM 967 O O . VAL A 1 146 ? 4.052 -27.475 27.652 1.00 18.49 126 VAL A O 1
ATOM 971 N N . ARG A 1 147 ? 5.416 -25.930 26.937 1.00 16.69 127 ARG A N 1
ATOM 972 C CA . ARG A 1 147 ? 6.014 -26.812 25.944 1.00 16.51 127 ARG A CA 1
ATOM 973 C C . ARG A 1 147 ? 6.781 -27.963 26.549 1.00 18.59 127 ARG A C 1
ATOM 974 O O . ARG A 1 147 ? 7.011 -28.945 25.841 1.00 21.76 127 ARG A O 1
ATOM 982 N N . ARG A 1 148 ? 7.159 -27.901 27.814 1.00 19.61 128 ARG A N 1
ATOM 983 C CA . ARG A 1 148 ? 7.809 -29.100 28.367 1.00 22.20 128 ARG A CA 1
ATOM 984 C C . ARG A 1 148 ? 6.767 -29.997 29.050 1.00 21.33 128 ARG A C 1
ATOM 985 O O . ARG A 1 148 ? 7.131 -31.029 29.617 1.00 27.12 128 ARG A O 1
ATOM 993 N N . GLY A 1 149 ? 5.484 -29.650 28.975 1.00 21.73 129 GLY A N 1
ATOM 994 C CA . GLY A 1 149 ? 4.407 -30.490 29.515 1.00 21.96 129 GLY A CA 1
ATOM 995 C C . GLY A 1 149 ? 4.079 -30.244 30.968 1.00 24.67 129 GLY A C 1
ATOM 996 O O . GLY A 1 149 ? 3.269 -30.971 31.548 1.00 23.12 129 GLY A O 1
ATOM 997 N N . ALA A 1 150 ? 4.689 -29.227 31.551 1.00 19.64 130 ALA A N 1
ATOM 998 C CA . ALA A 1 150 ? 4.593 -29.055 33.010 1.00 19.91 130 ALA A CA 1
ATOM 999 C C . ALA A 1 150 ? 3.209 -28.658 33.516 1.00 19.93 130 ALA A C 1
ATOM 1000 O O . ALA A 1 150 ? 2.909 -28.895 34.690 1.00 20.82 130 ALA A O 1
ATOM 1002 N N . TRP A 1 151 ? 2.371 -28.068 32.673 1.00 18.86 131 TRP A N 1
ATOM 1003 C CA . TRP A 1 151 ? 1.048 -27.626 33.072 1.00 17.50 131 TRP A CA 1
ATOM 1004 C C . TRP A 1 151 ? 0.200 -28.810 33.497 1.00 19.63 131 TRP A C 1
ATOM 1005 O O . TRP A 1 151 ? -0.723 -28.678 34.321 1.00 21.00 131 TRP A O 1
ATOM 1016 N N . LYS A 1 152 ? 0.464 -30.019 32.977 1.00 21.45 132 LYS A N 1
ATOM 1017 C CA . LYS A 1 152 ? -0.302 -31.162 33.410 1.00 23.01 132 LYS A CA 1
ATOM 1018 C C . LYS A 1 152 ? -0.107 -31.473 34.890 1.00 23.38 132 LYS A C 1
ATOM 1019 O O . LYS A 1 152 ? -0.906 -32.174 35.507 1.00 33.28 132 LYS A O 1
ATOM 1025 N N . PHE A 1 153 ? 0.942 -30.959 35.505 1.00 24.44 133 PHE A N 1
ATOM 1026 C CA . PH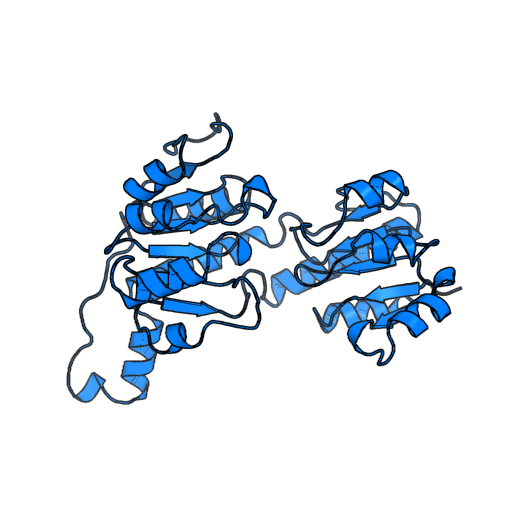E A 1 153 ? 1.198 -31.243 36.910 1.00 27.23 133 PHE A CA 1
ATOM 1027 C C . PHE A 1 153 ? 0.926 -30.095 37.834 1.00 25.54 133 PHE A C 1
ATOM 1028 O O . PHE A 1 153 ? 1.122 -30.200 39.042 1.00 33.80 133 PHE A O 1
ATOM 1036 N N . GLY A 1 154 ? 0.489 -28.946 37.348 1.00 23.97 134 GLY A N 1
ATOM 1037 C CA . GLY A 1 154 ? 0.151 -27.853 38.242 1.00 26.69 134 GLY A CA 1
ATOM 1038 C C . GLY A 1 154 ? 0.209 -26.543 37.475 1.00 23.30 134 GLY A C 1
ATOM 1039 O O . GLY A 1 154 ? 0.758 -26.494 36.385 1.00 21.99 134 GLY A O 1
ATOM 1040 N N . ASP A 1 155 ? -0.296 -25.475 38.053 1.00 21.42 135 ASP A N 1
ATOM 1041 C CA . ASP A 1 155 ? -0.232 -24.159 37.523 1.00 18.71 135 ASP A CA 1
ATOM 1042 C C . ASP A 1 155 ? 1.122 -23.507 37.775 1.00 16.91 135 ASP A C 1
ATOM 1043 O O . ASP A 1 155 ? 1.867 -23.748 38.706 1.00 19.51 135 ASP A O 1
ATOM 1048 N N . PHE A 1 156 ? 1.405 -22.571 36.859 1.00 17.21 136 PHE A N 1
ATOM 1049 C CA . PHE A 1 156 ? 2.558 -21.700 36.980 1.00 17.00 136 PHE A CA 1
ATOM 1050 C C . PHE A 1 156 ? 2.401 -20.746 38.150 1.00 18.39 136 PHE A C 1
ATOM 1051 O O . PHE A 1 156 ? 1.274 -20.427 38.552 1.00 16.94 136 PHE A O 1
ATOM 1059 N N . LYS A 1 157 ? 3.515 -20.303 38.704 1.00 16.14 137 LYS A N 1
ATOM 1060 C CA . LYS A 1 157 ? 3.498 -19.358 39.811 1.00 16.13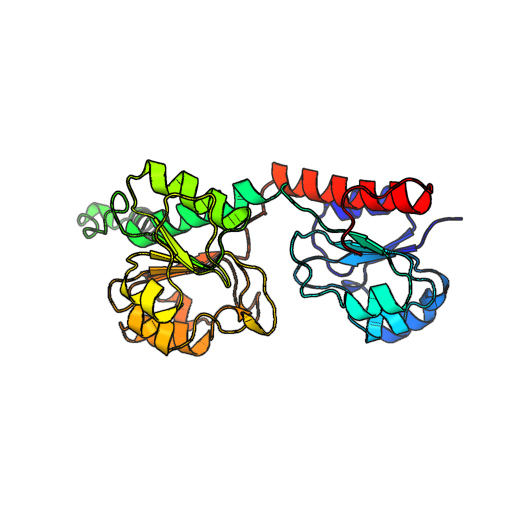 137 LYS A CA 1
ATOM 1061 C C . LYS A 1 157 ? 2.795 -18.052 39.451 1.00 15.14 137 LYS A C 1
ATOM 1062 O O . LYS A 1 157 ? 2.674 -17.676 38.293 1.00 15.56 137 LYS A O 1
ATOM 1068 N N . LEU A 1 158 ? 2.362 -17.336 40.486 1.00 15.05 138 LEU A N 1
ATOM 1069 C CA . LEU A 1 158 ? 1.834 -15.980 40.280 1.00 14.50 138 LEU A CA 1
ATOM 1070 C C . LEU A 1 158 ? 2.978 -15.034 39.942 1.00 15.04 138 LEU A C 1
ATOM 1071 O O . LEU A 1 158 ? 4.094 -15.149 40.450 1.00 17.74 138 LEU A O 1
ATOM 1076 N N . THR A 1 159 ? 2.631 -14.085 39.075 1.00 13.60 139 THR A N 1
ATOM 1077 C CA . THR A 1 159 ? 3.599 -13.102 38.602 1.00 13.37 139 THR A CA 1
ATOM 1078 C C . THR A 1 159 ? 3.210 -11.711 39.034 1.00 13.48 139 THR A C 1
ATOM 1079 O O . THR A 1 159 ? 2.587 -11.516 40.069 1.00 14.54 139 THR A O 1
ATOM 1083 N N . THR A 1 160 ? 3.607 -10.670 38.292 1.00 15.13 140 THR A N 1
ATOM 1084 C CA . THR A 1 160 ? 3.529 -9.286 38.714 1.00 14.58 140 THR A CA 1
ATOM 1085 C C . THR A 1 160 ? 2.708 -8.456 37.755 1.00 14.18 140 THR A C 1
ATOM 1086 O O . THR A 1 160 ? 2.968 -8.466 36.564 1.00 14.49 140 THR A O 1
ATOM 1090 N N . LYS A 1 161 ? 1.754 -7.705 38.300 1.00 13.59 141 LYS A N 1
ATOM 1091 C CA . LYS A 1 161 ? 0.931 -6.810 37.518 1.00 13.71 141 LYS A CA 1
ATOM 1092 C C . LYS A 1 161 ? 1.725 -5.634 36.982 1.00 13.66 141 LYS A C 1
ATOM 1093 O O . LYS A 1 161 ? 2.512 -5.025 37.729 1.00 14.65 141 LYS A O 1
ATOM 1099 N N . PHE A 1 162 ? 1.529 -5.350 35.706 1.00 12.97 142 PHE A N 1
ATOM 1100 C CA . PHE A 1 162 ? 2.120 -4.170 35.095 1.00 12.98 142 PHE A CA 1
ATOM 1101 C C . PHE A 1 162 ? 1.261 -2.918 35.320 1.00 13.18 142 PHE A C 1
ATOM 1102 O O . PHE A 1 162 ? 1.836 -1.927 35.765 1.00 13.74 142 PHE A O 1
ATOM 1110 N N . SER A 1 163 ? 0.002 -2.956 34.959 1.00 13.47 143 SER A N 1
ATOM 1111 C CA . SER A 1 163 ? -0.806 -1.740 35.028 1.00 14.62 143 SER A CA 1
ATOM 1112 C C . SER A 1 163 ? -0.717 -1.113 36.417 1.00 13.93 143 SER A C 1
ATOM 1113 O O . SER A 1 163 ? -0.813 -1.805 37.442 1.00 16.50 143 SER A O 1
ATOM 1116 N N . GLY A 1 164 ? -0.459 0.186 36.399 1.00 15.66 144 GLY A N 1
ATOM 1117 C CA . GLY A 1 164 ? -0.422 0.952 37.641 1.00 14.82 144 GLY A CA 1
ATOM 1118 C C . GLY A 1 164 ? 0.953 1.095 38.231 1.00 16.29 144 GLY A C 1
ATOM 1119 O O . GLY A 1 164 ? 1.127 1.923 39.150 1.00 18.09 144 GLY A O 1
ATOM 1120 N N . LYS A 1 165 ? 1.922 0.320 37.735 1.00 16.04 145 LYS A N 1
ATOM 1121 C CA . LYS A 1 165 ? 3.276 0.420 38.293 1.00 16.23 145 LYS A CA 1
ATOM 1122 C C . LYS A 1 165 ? 4.003 1.684 37.857 1.00 15.37 145 LYS A C 1
ATOM 1123 O O . LYS A 1 165 ? 3.650 2.269 36.810 1.00 16.48 145 LYS A O 1
ATOM 1129 N N . ARG A 1 166 ? 4.948 2.145 38.663 1.00 15.82 146 ARG A N 1
ATOM 1130 C CA . ARG A 1 166 ? 5.695 3.381 38.382 1.00 15.39 146 ARG A CA 1
ATOM 1131 C C . ARG A 1 166 ? 6.755 3.112 37.336 1.00 14.59 146 ARG A C 1
ATOM 1132 O O . ARG A 1 166 ? 7.653 2.271 37.540 1.00 16.28 146 ARG A O 1
ATOM 1140 N N . VAL A 1 167 ? 6.651 3.804 36.212 1.00 14.55 147 VAL A N 1
ATOM 1141 C CA . VAL A 1 167 ? 7.608 3.700 35.112 1.00 14.44 147 VAL A CA 1
ATOM 1142 C C . VAL A 1 167 ? 8.481 4.941 35.079 1.00 15.76 147 VAL A C 1
ATOM 1143 O O . VAL A 1 167 ? 7.986 6.045 34.953 1.00 16.34 147 VAL A O 1
ATOM 1147 N N . GLY A 1 168 ? 9.782 4.706 35.242 1.00 15.98 148 GLY A N 1
ATOM 1148 C CA . GLY A 1 168 ? 10.795 5.746 35.132 1.00 16.64 148 GLY A CA 1
ATOM 1149 C C . GLY A 1 168 ? 11.526 5.618 33.791 1.00 15.90 148 GLY A C 1
ATOM 1150 O O . GLY A 1 168 ? 11.880 4.500 33.434 1.00 16.93 148 GLY A O 1
ATOM 1151 N N . ILE A 1 169 ? 11.742 6.765 33.132 1.00 14.99 149 ILE A N 1
ATOM 1152 C CA . ILE A 1 169 ? 12.395 6.740 31.846 1.00 15.46 149 ILE A CA 1
ATOM 1153 C C . ILE A 1 169 ? 13.611 7.668 31.849 1.00 16.85 149 ILE A C 1
ATOM 1154 O O . ILE A 1 169 ? 13.520 8.796 32.303 1.00 17.34 149 ILE A O 1
ATOM 1159 N N . ILE A 1 170 ? 14.707 7.120 31.349 1.00 15.28 150 ILE A N 1
ATOM 1160 C CA . ILE A 1 170 ? 15.964 7.855 31.236 1.00 15.63 150 ILE A CA 1
ATOM 1161 C C . ILE A 1 170 ? 16.028 8.357 29.792 1.00 17.42 150 ILE A C 1
ATOM 1162 O O . ILE A 1 170 ? 16.270 7.596 28.854 1.00 18.59 150 ILE A O 1
ATOM 1167 N N . GLY A 1 171 ? 15.786 9.657 29.690 1.00 18.49 151 GLY A N 1
ATOM 1168 C CA . GLY A 1 171 ? 15.651 10.269 28.369 1.00 20.95 151 GLY A CA 1
ATOM 1169 C C . GLY A 1 171 ? 14.185 10.497 28.032 1.00 22.14 151 GLY A C 1
ATOM 1170 O O . GLY A 1 171 ? 13.383 9.574 28.143 1.00 29.26 151 GLY A O 1
ATOM 1171 N N . LEU A 1 172 ? 13.849 11.704 27.628 1.00 19.52 152 LEU A N 1
ATOM 1172 C CA . LEU A 1 172 ? 12.480 12.003 27.199 1.00 18.95 152 LEU A CA 1
ATOM 1173 C C . LEU A 1 172 ? 12.486 12.693 25.835 1.00 18.87 152 LEU A C 1
ATOM 1174 O O . LEU A 1 172 ? 11.814 13.691 25.567 1.00 23.15 152 LEU A O 1
ATOM 1179 N N . GLY A 1 173 ? 13.265 12.104 24.934 1.00 19.80 153 GLY A N 1
ATOM 1180 C CA . GLY A 1 173 ? 13.290 12.444 23.529 1.00 18.78 153 GLY A CA 1
ATOM 1181 C C . GLY A 1 173 ? 12.195 11.620 22.841 1.00 16.46 153 GLY A C 1
ATOM 1182 O O . GLY A 1 173 ? 11.262 11.146 23.480 1.00 17.62 153 GLY A O 1
ATOM 1183 N N . ARG A 1 174 ? 12.348 11.407 21.543 1.00 18.21 154 ARG A N 1
ATOM 1184 C CA . ARG A 1 174 ? 11.314 10.748 20.775 1.00 20.51 154 ARG A CA 1
ATOM 1185 C C . ARG A 1 174 ? 10.982 9.350 21.299 1.00 17.78 154 ARG A C 1
ATOM 1186 O O . ARG A 1 174 ? 9.805 8.962 21.454 1.00 16.63 154 ARG A O 1
ATOM 1194 N N . ILE A 1 175 ? 12.004 8.527 21.589 1.00 19.39 155 ILE A N 1
ATOM 1195 C CA . ILE A 1 175 ? 11.696 7.164 22.013 1.00 18.25 155 ILE A CA 1
ATOM 1196 C C . ILE A 1 175 ? 11.178 7.149 23.435 1.00 16.36 155 ILE A C 1
ATOM 1197 O O . ILE A 1 175 ? 10.198 6.437 23.746 1.00 17.02 155 ILE A O 1
ATOM 1202 N N . GLY A 1 176 ? 11.752 7.943 24.315 1.00 18.05 156 GLY A N 1
ATOM 1203 C CA . GLY A 1 176 ? 11.274 7.987 25.685 1.00 17.26 156 GLY A CA 1
ATOM 1204 C C . GLY A 1 176 ? 9.831 8.446 25.763 1.00 16.50 156 GLY A C 1
ATOM 1205 O O . GLY A 1 176 ? 9.059 7.892 26.568 1.00 15.58 156 GLY A O 1
ATOM 1206 N N . LEU A 1 177 ? 9.501 9.456 24.944 1.00 16.42 157 LEU A N 1
ATOM 1207 C CA . LEU A 1 177 ? 8.107 9.924 24.964 1.00 16.67 157 LEU A CA 1
ATOM 1208 C C . LEU A 1 177 ? 7.184 8.845 24.446 1.00 15.52 157 LEU A C 1
ATOM 1209 O O . LEU A 1 177 ? 6.069 8.708 24.972 1.00 16.79 157 LEU A O 1
ATOM 1214 N N . ALA A 1 178 ? 7.592 8.132 23.418 1.00 15.36 158 ALA A N 1
ATOM 1215 C CA . ALA A 1 178 ? 6.746 7.068 22.871 1.00 14.64 158 ALA A CA 1
ATOM 1216 C C . ALA A 1 178 ? 6.538 5.955 23.883 1.00 14.51 158 ALA A C 1
ATOM 1217 O O . ALA A 1 178 ? 5.438 5.390 23.982 1.00 14.72 158 ALA A O 1
ATOM 1219 N N . VAL A 1 179 ? 7.568 5.629 24.665 1.00 14.33 159 VAL A N 1
ATOM 1220 C CA . VAL A 1 179 ? 7.401 4.637 25.723 1.00 14.19 159 VAL A CA 1
ATOM 1221 C C . VAL A 1 179 ? 6.437 5.154 26.771 1.00 12.71 159 VAL A C 1
ATOM 1222 O O . VAL A 1 179 ? 5.552 4.408 27.222 1.00 13.61 159 VAL A O 1
ATOM 1226 N N . ALA A 1 180 ? 6.631 6.414 27.186 1.00 14.47 160 ALA A N 1
ATOM 1227 C CA . ALA A 1 180 ? 5.765 7.003 28.198 1.00 15.47 160 ALA A CA 1
ATOM 1228 C C . ALA A 1 180 ? 4.300 6.963 27.780 1.00 15.83 160 ALA A C 1
ATOM 1229 O O . ALA A 1 180 ? 3.415 6.628 28.586 1.00 15.78 160 ALA A O 1
ATOM 1231 N N . GLU A 1 181 ? 4.030 7.375 26.538 1.00 15.37 161 GLU A N 1
ATOM 1232 C CA . GLU A 1 181 ? 2.652 7.439 26.049 1.00 14.41 161 GLU A CA 1
ATOM 1233 C C . GLU A 1 181 ? 1.978 6.075 25.986 1.00 14.89 161 GLU A C 1
ATOM 1234 O O . GLU A 1 181 ? 0.778 5.917 26.258 1.00 17.07 161 GLU A O 1
ATOM 1240 N N . ARG A 1 182 ? 2.745 5.039 25.643 1.00 13.96 162 ARG A N 1
ATOM 1241 C CA . ARG A 1 182 ? 2.185 3.685 25.746 1.00 13.33 162 ARG A CA 1
ATOM 1242 C C . ARG A 1 182 ? 1.925 3.290 27.196 1.00 12.80 162 ARG A C 1
ATOM 1243 O O . ARG A 1 182 ? 0.858 2.775 27.538 1.00 14.46 162 ARG A O 1
ATOM 1251 N N . ALA A 1 183 ? 2.901 3.521 28.068 1.00 12.77 163 ALA A N 1
ATOM 1252 C CA . ALA A 1 183 ? 2.752 3.114 29.466 1.00 13.81 163 ALA A CA 1
ATOM 1253 C C . ALA A 1 183 ? 1.627 3.879 30.144 1.00 14.35 163 ALA A C 1
ATOM 1254 O O . ALA A 1 183 ? 0.967 3.286 31.016 1.00 14.35 163 ALA A O 1
ATOM 1256 N N . GLU A 1 184 ? 1.338 5.106 29.771 1.00 15.25 164 GLU A N 1
ATOM 1257 C CA . GLU A 1 184 ? 0.231 5.806 30.375 1.00 15.58 164 GLU A CA 1
ATOM 1258 C C . GLU A 1 184 ? -1.105 5.091 30.136 1.00 15.44 164 GLU A C 1
ATOM 1259 O O . GLU A 1 184 ? -2.049 5.197 30.921 1.00 16.19 164 GLU A O 1
ATOM 1265 N N . ALA A 1 185 ? -1.192 4.332 29.042 1.00 14.64 165 ALA A N 1
ATOM 1266 C CA . ALA A 1 185 ? -2.457 3.632 28.707 1.00 15.06 165 ALA A CA 1
ATOM 1267 C C . ALA A 1 185 ? -2.670 2.410 29.586 1.00 15.52 165 ALA A C 1
ATOM 1268 O O . ALA A 1 185 ? -3.780 1.853 29.538 1.00 17.49 165 ALA A O 1
ATOM 1270 N N . PHE A 1 186 ? -1.651 2.064 30.351 1.00 14.53 166 PHE A N 1
ATOM 1271 C CA . PHE A 1 186 ? -1.696 0.992 31.350 1.00 14.52 166 PHE A CA 1
ATOM 1272 C C . PHE A 1 186 ? -1.822 1.606 32.744 1.00 15.46 166 PHE A C 1
ATOM 1273 O O . PHE A 1 186 ? -1.548 0.936 33.733 1.00 16.59 166 PHE A O 1
ATOM 1281 N N . ASP A 1 187 ? -2.197 2.877 32.816 1.00 15.92 167 ASP A N 1
ATOM 1282 C CA . ASP A 1 187 ? -2.385 3.596 34.055 1.00 16.45 167 ASP A CA 1
ATOM 1283 C C . ASP A 1 187 ? -1.100 3.725 34.853 1.00 15.54 167 ASP A C 1
ATOM 1284 O O . ASP A 1 187 ? -1.180 3.924 36.064 1.00 18.07 167 ASP A O 1
ATOM 1289 N N . CYS A 1 188 ? 0.051 3.702 34.208 1.00 14.47 168 CYS A N 1
ATOM 1290 C CA . CYS A 1 188 ? 1.341 3.839 34.882 1.00 15.20 168 CYS A CA 1
ATOM 1291 C C . CYS A 1 188 ? 1.658 5.302 35.116 1.00 15.78 168 CYS A C 1
ATOM 1292 O O . CYS A 1 188 ? 1.703 6.045 34.117 1.00 17.08 168 CYS A O 1
ATOM 1295 N N . PRO A 1 189 ? 1.911 5.680 36.365 1.00 16.03 169 PRO A N 1
ATOM 1296 C CA . PRO A 1 189 ? 2.480 7.021 36.580 1.00 17.95 169 PRO A CA 1
ATOM 1297 C C . PRO A 1 189 ? 3.869 7.065 35.955 1.00 16.69 169 PRO A C 1
ATOM 1298 O O . PRO A 1 189 ? 4.645 6.118 36.125 1.00 16.89 169 PRO A O 1
ATOM 1302 N N . ILE A 1 190 ? 4.162 8.150 35.268 1.00 15.61 170 ILE A N 1
ATOM 1303 C CA . ILE A 1 190 ? 5.409 8.346 34.524 1.00 15.72 170 ILE A CA 1
ATOM 1304 C C . ILE A 1 190 ? 6.332 9.342 35.205 1.00 16.18 170 ILE A C 1
ATOM 1305 O O . ILE A 1 190 ? 5.880 10.424 35.551 1.00 18.51 170 ILE A O 1
ATOM 1310 N N . SER A 1 191 ? 7.574 8.962 35.336 1.00 15.82 171 SER A N 1
ATOM 1311 C CA . SER A 1 191 ? 8.629 9.848 35.827 1.00 17.27 171 SER A CA 1
ATOM 1312 C C . SER A 1 191 ? 9.817 9.741 34.849 1.00 16.16 171 SER A C 1
ATOM 1313 O O . SER A 1 191 ? 9.976 8.755 34.152 1.00 17.16 171 SER A O 1
ATOM 1316 N N . TYR A 1 192 ? 10.645 10.800 34.850 1.00 16.64 172 TYR A N 1
ATOM 1317 C CA . TYR A 1 192 ? 11.764 10.705 33.921 1.00 15.25 172 TYR A CA 1
ATOM 1318 C C . TYR A 1 192 ? 12.940 11.506 34.464 1.00 15.25 172 TYR A C 1
ATOM 1319 O O . TYR A 1 192 ? 12.792 12.373 35.314 1.00 17.38 172 TYR A O 1
ATOM 1328 N N . PHE A 1 193 ? 14.126 11.214 33.957 1.00 16.36 173 PHE A N 1
ATOM 1329 C CA . PHE A 1 193 ? 15.328 11.969 34.104 1.00 16.82 173 PHE A CA 1
ATOM 1330 C C . PHE A 1 193 ? 15.747 12.526 32.747 1.00 18.77 173 PHE A C 1
ATOM 1331 O O . PHE A 1 193 ? 15.712 11.875 31.700 1.00 20.09 173 PHE A O 1
ATOM 1339 N N . SER A 1 194 ? 16.196 13.745 32.721 1.00 19.44 174 SER A N 1
ATOM 1340 C CA . SER A 1 194 ? 16.808 14.440 31.618 1.00 23.19 174 SER A CA 1
ATOM 1341 C C . SER A 1 194 ? 17.751 15.495 32.166 1.00 26.18 174 SER A C 1
ATOM 1342 O O . SER A 1 194 ? 17.585 15.916 33.322 1.00 26.12 174 SER A O 1
ATOM 1345 N N . ARG A 1 195 ? 18.707 15.906 31.347 1.00 36.26 175 ARG A N 1
ATOM 1346 C CA . ARG A 1 195 ? 19.645 16.936 31.808 1.00 39.00 175 ARG A CA 1
ATOM 1347 C C . ARG A 1 195 ? 18.926 18.162 32.348 1.00 38.04 175 ARG A C 1
ATOM 1348 O O . ARG A 1 195 ? 19.267 18.756 33.381 1.00 34.09 175 ARG A O 1
ATOM 1356 N N . SER A 1 196 ? 17.891 18.535 31.610 1.00 34.85 176 SER A N 1
ATOM 1357 C CA . SER A 1 196 ? 17.012 19.631 31.953 1.00 35.22 176 SER A CA 1
ATOM 1358 C C . SER A 1 196 ? 15.565 19.199 31.991 1.00 33.09 176 SER A C 1
ATOM 1359 O O . SER A 1 196 ? 15.106 18.347 31.257 1.00 36.82 176 SER A O 1
ATOM 1362 N N . LYS A 1 197 ? 14.740 19.771 32.858 1.00 30.95 177 LYS A N 1
ATOM 1363 C CA . LYS A 1 197 ? 13.317 19.464 32.800 1.00 30.16 177 LYS A CA 1
ATOM 1364 C C . LYS A 1 197 ? 12.675 19.916 31.496 1.00 28.68 177 LYS A C 1
ATOM 1365 O O . LYS A 1 197 ? 12.926 20.980 30.897 1.00 36.05 177 LYS A O 1
ATOM 1371 N N . LYS A 1 198 ? 11.784 19.040 31.008 1.00 30.56 178 LYS A N 1
ATOM 1372 C CA . LYS A 1 198 ? 10.967 19.353 29.839 1.00 35.53 178 LYS A CA 1
ATOM 1373 C C . LYS A 1 198 ? 9.809 20.207 30.275 1.00 37.16 178 LYS A C 1
ATOM 1374 O O . LYS A 1 198 ? 9.044 19.783 31.142 1.00 34.65 178 LYS A O 1
ATOM 1380 N N . PRO A 1 199 ? 9.583 21.414 29.806 1.00 48.11 179 PRO A N 1
ATOM 1381 C CA . PRO A 1 199 ? 8.447 22.168 30.364 1.00 49.43 179 PRO A CA 1
ATOM 1382 C C . PRO A 1 199 ? 7.101 21.670 29.841 1.00 53.12 179 PRO A C 1
ATOM 1383 O O . PRO A 1 199 ? 6.081 21.787 30.518 1.00 60.04 179 PRO A O 1
ATOM 1387 N N . ASN A 1 200 ? 7.095 21.107 28.660 1.00 50.46 180 ASN A N 1
ATOM 1388 C CA . ASN A 1 200 ? 6.032 20.544 27.880 1.00 66.81 180 ASN A CA 1
ATOM 1389 C C . ASN A 1 200 ? 5.183 19.441 28.490 1.00 62.27 180 ASN A C 1
ATOM 1390 O O . ASN A 1 200 ? 4.034 19.265 28.064 1.00 73.47 180 ASN A O 1
ATOM 1395 N N . THR A 1 201 ? 5.704 18.684 29.439 1.00 58.28 181 THR A N 1
ATOM 1396 C CA . THR A 1 201 ? 5.127 17.410 29.891 1.00 46.86 181 THR A CA 1
ATOM 1397 C C . THR A 1 201 ? 4.416 17.471 31.233 1.00 42.30 181 THR A C 1
ATOM 1398 O O . THR A 1 201 ? 4.660 18.409 31.993 1.00 55.31 181 THR A O 1
ATOM 1402 N N . ASN A 1 202 ? 3.529 16.548 31.584 1.00 43.14 182 ASN A N 1
ATOM 1403 C CA . ASN A 1 202 ? 2.834 16.369 32.860 1.00 46.29 182 ASN A CA 1
ATOM 1404 C C . ASN A 1 202 ? 3.460 15.226 33.659 1.00 41.93 182 ASN A C 1
ATOM 1405 O O . ASN A 1 202 ? 3.031 14.820 34.739 1.00 48.18 182 ASN A O 1
ATOM 1410 N N . TYR A 1 203 ? 4.555 14.636 33.197 1.00 31.67 183 TYR A N 1
ATOM 1411 C CA . TYR A 1 203 ? 5.289 13.600 33.938 1.00 24.22 183 TYR A CA 1
ATOM 1412 C C . TYR A 1 203 ? 6.176 14.174 35.042 1.00 23.68 183 TYR A C 1
ATOM 1413 O O . TYR A 1 203 ? 6.498 15.351 35.042 1.00 28.55 183 TYR A O 1
ATOM 1422 N N . THR A 1 204 ? 6.632 13.340 35.984 1.00 21.05 184 THR A N 1
ATOM 1423 C CA . THR A 1 204 ? 7.393 13.772 37.166 1.00 19.86 184 THR A CA 1
ATOM 1424 C C . THR A 1 204 ? 8.892 13.785 36.895 1.00 20.04 184 THR A C 1
ATOM 1425 O O . THR A 1 204 ? 9.483 12.732 36.614 1.00 19.19 184 THR A O 1
ATOM 1429 N N . TYR A 1 205 ? 9.509 14.938 36.945 1.00 19.23 185 TYR A N 1
ATOM 1430 C CA . TYR A 1 205 ? 10.907 15.123 36.659 1.00 17.93 185 TYR A CA 1
ATOM 1431 C C . TYR A 1 205 ? 11.780 14.840 37.884 1.00 17.50 185 TYR A C 1
ATOM 1432 O O . TYR A 1 205 ? 11.509 15.331 38.970 1.00 20.14 185 TYR A O 1
ATOM 1441 N N . TYR A 1 206 ? 12.836 14.058 37.673 1.00 17.42 186 TYR A N 1
ATOM 1442 C CA . TYR A 1 206 ? 13.873 13.831 38.640 1.00 16.54 186 TYR A CA 1
ATOM 1443 C C . TYR A 1 206 ? 15.222 14.341 38.129 1.00 17.76 186 TYR A C 1
ATOM 1444 O O . TYR A 1 206 ? 15.537 14.084 36.957 1.00 19.67 186 TYR A O 1
ATOM 1453 N N . GLY A 1 207 ? 16.002 14.986 38.982 1.00 17.67 187 GLY A N 1
ATOM 1454 C CA . GLY A 1 207 ? 17.280 15.534 38.596 1.00 20.45 187 GLY A CA 1
ATOM 1455 C C . GLY A 1 207 ? 18.460 14.589 38.749 1.00 21.10 187 GLY A C 1
ATOM 1456 O O . GLY A 1 207 ? 19.617 14.884 38.475 1.00 24.85 187 GLY A O 1
ATOM 1457 N N . SER A 1 208 ? 18.209 13.375 39.197 1.00 24.05 188 SER A N 1
ATOM 1458 C CA . SER A 1 208 ? 19.144 12.320 39.479 1.00 25.07 188 SER A CA 1
ATOM 1459 C C . SER A 1 208 ? 18.614 10.993 39.005 1.00 21.76 188 SER A C 1
ATOM 1460 O O . SER A 1 208 ? 17.432 10.722 39.231 1.00 30.07 188 SER A O 1
ATOM 1463 N N . VAL A 1 209 ? 19.460 10.228 38.373 1.00 23.55 189 VAL A N 1
ATOM 1464 C CA . VAL A 1 209 ? 19.112 8.885 37.945 1.00 19.20 189 VAL A CA 1
ATOM 1465 C C . VAL A 1 209 ? 18.901 8.001 39.169 1.00 19.66 189 VAL A C 1
ATOM 1466 O O . VAL A 1 209 ? 17.964 7.173 39.179 1.00 19.09 189 VAL A O 1
ATOM 1470 N N . VAL A 1 210 ? 19.707 8.178 40.218 1.00 21.47 190 VAL A N 1
ATOM 1471 C CA . VAL A 1 210 ? 19.498 7.342 41.405 1.00 21.93 190 VAL A CA 1
ATOM 1472 C C . VAL A 1 210 ? 18.142 7.568 42.056 1.00 23.13 190 VAL A C 1
ATOM 1473 O O . VAL A 1 210 ? 17.424 6.664 42.460 1.00 21.91 190 VAL A O 1
ATOM 1477 N N . GLU A 1 211 ? 17.712 8.816 42.192 1.00 23.57 191 GLU A N 1
ATOM 1478 C CA . GLU A 1 211 ? 16.440 9.175 42.801 1.00 23.41 191 GLU A CA 1
ATOM 1479 C C . GLU A 1 211 ? 15.284 8.665 41.934 1.00 20.12 191 GLU A C 1
ATOM 1480 O O . GLU A 1 211 ? 14.305 8.125 42.457 1.00 22.81 191 GLU A O 1
ATOM 1486 N N . LEU A 1 212 ? 15.446 8.817 40.615 1.00 21.61 192 LEU A N 1
ATOM 1487 C CA . LEU A 1 212 ? 14.482 8.211 39.691 1.00 18.88 192 LEU A CA 1
ATOM 1488 C C . LEU A 1 212 ? 14.332 6.716 39.948 1.00 18.28 192 LEU A C 1
ATOM 1489 O O . LEU A 1 212 ? 13.230 6.184 40.067 1.00 18.87 192 LEU A O 1
ATOM 1494 N N . ALA A 1 213 ? 15.456 6.011 39.968 1.00 18.38 193 ALA A N 1
ATOM 1495 C CA . ALA A 1 213 ? 15.478 4.580 40.171 1.00 18.33 193 ALA A CA 1
ATOM 1496 C C . ALA A 1 213 ? 14.811 4.215 41.491 1.00 18.57 193 ALA A C 1
ATOM 1497 O O . ALA A 1 213 ? 14.057 3.249 41.545 1.00 19.23 193 ALA A O 1
ATOM 1499 N N . SER A 1 214 ? 15.057 4.979 42.534 1.00 20.13 194 SER A N 1
ATOM 1500 C CA . SER A 1 214 ? 14.488 4.756 43.866 1.00 21.97 194 SER A CA 1
ATOM 1501 C C . SER A 1 214 ? 12.971 4.835 43.898 1.00 22.11 194 SER A C 1
ATOM 1502 O O . SER A 1 214 ? 12.340 4.295 44.817 1.00 24.89 194 SER A O 1
ATOM 1505 N N . ASN A 1 215 ? 12.452 5.539 42.902 1.00 19.51 195 ASN A N 1
ATOM 1506 C CA . ASN A 1 215 ? 11.029 5.798 42.773 1.00 19.08 195 ASN A CA 1
ATOM 1507 C C . ASN A 1 215 ? 10.379 5.159 41.531 1.00 17.32 195 ASN A C 1
ATOM 1508 O O . ASN A 1 215 ? 9.313 5.591 41.099 1.00 19.38 195 ASN A O 1
ATOM 1513 N N . SER A 1 216 ? 11.036 4.126 41.014 1.00 16.63 196 SER A N 1
ATOM 1514 C CA . SER A 1 216 ? 10.551 3.363 39.896 1.00 16.55 196 SER A CA 1
ATOM 1515 C C . SER A 1 216 ? 10.427 1.868 40.219 1.00 16.34 196 SER A C 1
ATOM 1516 O O . SER A 1 216 ? 11.311 1.298 40.867 1.00 18.75 196 SER A O 1
ATOM 1519 N N . ASP A 1 217 ? 9.314 1.294 39.733 1.00 15.27 197 ASP A N 1
ATOM 1520 C CA . ASP A 1 217 ? 9.161 -0.159 39.666 1.00 16.08 197 ASP A CA 1
ATOM 1521 C C . ASP A 1 217 ? 9.829 -0.723 38.417 1.00 15.18 197 ASP A C 1
ATOM 1522 O O . ASP A 1 217 ? 10.331 -1.847 38.453 1.00 17.64 197 ASP A O 1
ATOM 1527 N N . ILE A 1 218 ? 9.838 0.049 37.347 1.00 14.53 198 ILE A N 1
ATOM 1528 C CA . ILE A 1 218 ? 10.364 -0.276 36.037 1.00 15.23 198 ILE A CA 1
ATOM 1529 C C . ILE A 1 218 ? 11.190 0.921 35.594 1.00 14.14 198 ILE A C 1
ATOM 1530 O O . ILE A 1 218 ? 10.657 2.020 35.655 1.00 16.18 198 ILE A O 1
ATOM 1535 N N . LEU A 1 219 ? 12.433 0.683 35.192 1.00 16.37 199 LEU A N 1
ATOM 1536 C CA . LEU A 1 219 ? 13.315 1.776 34.749 1.00 15.88 199 LEU A CA 1
ATOM 1537 C C . LEU A 1 219 ? 13.737 1.474 33.303 1.00 16.21 199 LEU A C 1
ATOM 1538 O O . LEU A 1 219 ? 14.323 0.412 33.060 1.00 15.73 199 LEU A O 1
ATOM 1543 N N . VAL A 1 220 ? 13.446 2.389 32.410 1.00 15.32 200 VAL A N 1
ATOM 1544 C CA . VAL A 1 220 ? 13.686 2.223 31.006 1.00 13.62 200 VAL A CA 1
ATOM 1545 C C . VAL A 1 220 ? 14.803 3.119 30.496 1.00 14.66 200 VAL A C 1
ATOM 1546 O O . VAL A 1 220 ? 14.692 4.332 30.624 1.00 16.21 200 VAL A O 1
ATOM 1550 N N . VAL A 1 221 ? 15.816 2.555 29.878 1.00 15.67 201 VAL A N 1
ATOM 1551 C CA . VAL A 1 221 ? 16.894 3.345 29.317 1.00 15.35 201 VAL A CA 1
ATOM 1552 C C . VAL A 1 221 ? 16.481 3.711 27.914 1.00 16.91 201 VAL A C 1
ATOM 1553 O O . VAL A 1 221 ? 16.321 2.783 27.112 1.00 19.74 201 VAL A O 1
ATOM 1557 N N . ALA A 1 222 ? 16.324 4.993 27.586 1.00 18.78 202 ALA A N 1
ATOM 1558 C CA . ALA A 1 222 ? 15.860 5.430 26.292 1.00 21.34 202 ALA A CA 1
ATOM 1559 C C . ALA A 1 222 ? 16.597 6.678 25.836 1.00 24.41 202 ALA A C 1
ATOM 1560 O O . ALA A 1 222 ? 16.017 7.662 25.321 1.00 35.11 202 ALA A O 1
ATOM 1562 N N . CYS A 1 223 ? 17.890 6.775 26.025 1.00 22.95 203 CYS A N 1
ATOM 1563 C CA . CYS A 1 223 ? 18.623 7.960 25.600 1.00 24.91 203 CYS A CA 1
ATOM 1564 C C . CYS A 1 223 ? 19.746 7.561 24.653 1.00 23.18 203 CYS A C 1
ATOM 1565 O O . CYS A 1 223 ? 20.125 6.400 24.612 1.00 22.75 203 CYS A O 1
ATOM 1568 N N . PRO A 1 224 ? 20.281 8.508 23.889 1.00 23.87 204 PRO A N 1
ATOM 1569 C CA . PRO A 1 224 ? 21.447 8.187 23.075 1.00 24.41 204 PRO A CA 1
ATOM 1570 C C . PRO A 1 224 ? 22.642 7.806 23.949 1.00 22.51 204 PRO A C 1
ATOM 1571 O O . PRO A 1 224 ? 22.719 8.118 25.129 1.00 25.80 204 PRO A O 1
ATOM 1575 N N . LEU A 1 225 ? 23.609 7.107 23.375 1.00 23.59 205 LEU A N 1
ATOM 1576 C CA . LEU A 1 225 ? 24.863 6.759 23.983 1.00 22.08 205 LEU A CA 1
ATOM 1577 C C . LEU A 1 225 ? 25.896 7.850 23.663 1.00 26.09 205 LEU A C 1
ATOM 1578 O O . LEU A 1 225 ? 26.240 8.147 22.510 1.00 24.89 205 LEU A O 1
ATOM 1583 N N . THR A 1 226 ? 26.399 8.450 24.726 1.00 25.15 206 THR A N 1
ATOM 1584 C CA . THR A 1 226 ? 27.461 9.436 24.689 1.00 26.00 206 THR A CA 1
ATOM 1585 C C . THR A 1 226 ? 28.447 9.095 25.803 1.00 30.81 206 THR A C 1
ATOM 1586 O O . THR A 1 226 ? 28.135 8.224 26.627 1.00 27.48 206 THR A O 1
ATOM 1590 N N . PRO A 1 227 ? 29.598 9.722 25.883 1.00 30.62 207 PRO A N 1
ATOM 1591 C CA . PRO A 1 227 ? 30.467 9.523 27.054 1.00 33.85 207 PRO A CA 1
ATOM 1592 C C . PRO A 1 227 ? 29.716 9.738 28.350 1.00 32.05 207 PRO A C 1
ATOM 1593 O O . PRO A 1 227 ? 29.842 9.037 29.330 1.00 32.38 207 PRO A O 1
ATOM 1597 N N . GLU A 1 228 ? 28.885 10.771 28.331 1.00 30.73 208 GLU A N 1
ATOM 1598 C CA . GLU A 1 228 ? 28.195 11.185 29.548 1.00 33.48 208 GLU A CA 1
ATOM 1599 C C . GLU A 1 228 ? 27.193 10.136 30.009 1.00 33.25 208 GLU A C 1
ATOM 1600 O O . GLU A 1 228 ? 26.946 10.007 31.211 1.00 33.52 208 GLU A O 1
ATOM 1606 N N . THR A 1 229 ? 26.602 9.360 29.121 1.00 29.30 209 THR A N 1
ATOM 1607 C CA . THR A 1 229 ? 25.560 8.395 29.481 1.00 25.22 209 THR A CA 1
ATOM 1608 C C . THR A 1 229 ? 26.124 6.983 29.497 1.00 22.78 209 THR A C 1
ATOM 1609 O O . THR A 1 229 ? 25.394 6.017 29.688 1.00 24.73 209 THR A O 1
ATOM 1613 N N . THR A 1 230 ? 27.424 6.852 29.278 1.00 25.41 210 THR A N 1
ATOM 1614 C CA . THR A 1 230 ? 28.058 5.549 29.393 1.00 23.13 210 THR A CA 1
ATOM 1615 C C . THR A 1 230 ? 28.014 5.091 30.851 1.00 23.00 210 THR A C 1
ATOM 1616 O O . THR A 1 230 ? 28.446 5.801 31.773 1.00 24.59 210 THR A O 1
ATOM 1620 N N . HIS A 1 231 ? 27.523 3.904 31.108 1.00 21.68 211 HIS A N 1
ATOM 1621 C CA . HIS A 1 231 ? 27.360 3.355 32.425 1.00 22.37 211 HIS A CA 1
ATOM 1622 C C . HIS A 1 231 ? 26.451 4.252 33.279 1.00 22.70 211 HIS A C 1
ATOM 1623 O O . HIS A 1 231 ? 26.616 4.360 34.497 1.00 24.03 211 HIS A O 1
ATOM 1630 N N . ILE A 1 232 ? 25.472 4.910 32.641 1.00 20.98 212 ILE A N 1
ATOM 1631 C CA . ILE A 1 232 ? 24.500 5.668 33.419 1.00 20.47 212 ILE A CA 1
ATOM 1632 C C . ILE A 1 232 ? 23.747 4.752 34.372 1.00 18.75 212 ILE A C 1
ATOM 1633 O O . ILE A 1 232 ? 23.330 5.186 35.442 1.00 21.68 212 ILE A O 1
ATOM 1638 N N . ILE A 1 233 ? 23.585 3.478 34.003 1.00 19.46 213 ILE A N 1
ATOM 1639 C CA . ILE A 1 233 ? 23.124 2.436 34.949 1.00 19.08 213 ILE A CA 1
ATOM 1640 C C . ILE A 1 233 ? 24.352 1.793 35.586 1.00 17.79 213 ILE A C 1
ATOM 1641 O O . ILE A 1 233 ? 24.940 0.910 34.964 1.00 21.23 213 ILE A O 1
ATOM 1646 N N . ASN A 1 234 ? 24.723 2.273 36.778 1.00 20.29 214 ASN A N 1
ATOM 1647 C CA . ASN A 1 234 ? 25.834 1.732 37.530 1.00 22.09 214 ASN A CA 1
ATOM 1648 C C . ASN A 1 234 ? 25.334 0.998 38.754 1.00 22.29 214 ASN A C 1
ATOM 1649 O O . ASN A 1 234 ? 24.108 0.880 38.929 1.00 20.65 214 ASN A O 1
ATOM 1654 N N . ARG A 1 235 ? 26.286 0.510 39.556 1.00 22.42 215 ARG A N 1
ATOM 1655 C CA . ARG A 1 235 ? 25.833 -0.316 40.691 1.00 23.81 215 ARG A CA 1
ATOM 1656 C C . ARG A 1 235 ? 24.899 0.471 41.593 1.00 23.33 215 ARG A C 1
ATOM 1657 O O . ARG A 1 235 ? 23.899 -0.033 42.083 1.00 22.08 215 ARG A O 1
ATOM 1665 N N . GLU A 1 236 ? 25.229 1.744 41.869 1.00 25.55 216 GLU A N 1
ATOM 1666 C CA . GLU A 1 236 ? 24.346 2.531 42.732 1.00 26.81 216 GLU A CA 1
ATOM 1667 C C . GLU A 1 236 ? 22.941 2.661 42.164 1.00 22.99 216 GLU A C 1
ATOM 1668 O O . GLU A 1 236 ? 21.978 2.494 42.924 1.00 21.91 216 GLU A O 1
ATOM 1674 N N . VAL A 1 237 ? 22.810 2.933 40.887 1.00 21.27 217 VAL A N 1
ATOM 1675 C CA . VAL A 1 237 ? 21.499 2.966 40.251 1.00 19.95 217 VAL A CA 1
ATOM 1676 C C . VAL A 1 237 ? 20.802 1.620 40.359 1.00 19.23 217 VAL A C 1
ATOM 1677 O O . VAL A 1 237 ? 19.609 1.542 40.655 1.00 20.05 217 VAL A O 1
ATOM 1681 N N . ILE A 1 238 ? 21.488 0.519 40.142 1.00 18.70 218 ILE A N 1
ATOM 1682 C CA . ILE A 1 238 ? 20.868 -0.810 40.157 1.00 20.99 218 ILE A CA 1
ATOM 1683 C C . ILE A 1 238 ? 20.346 -1.157 41.529 1.00 20.81 218 ILE A C 1
ATOM 1684 O O . ILE A 1 238 ? 19.216 -1.637 41.709 1.00 20.72 218 ILE A O 1
ATOM 1689 N N . ASP A 1 239 ? 21.199 -0.885 42.539 1.00 20.85 219 ASP A N 1
ATOM 1690 C CA . ASP A 1 239 ? 20.742 -1.131 43.885 1.00 23.45 219 ASP A CA 1
ATOM 1691 C C . ASP A 1 239 ? 19.570 -0.220 44.273 1.00 21.71 219 ASP A C 1
ATOM 1692 O O . ASP A 1 239 ? 18.756 -0.679 45.070 1.00 27.79 219 ASP A O 1
ATOM 1697 N N . ALA A 1 240 ? 19.474 1.007 43.805 1.00 22.74 220 ALA A N 1
ATOM 1698 C CA . ALA A 1 240 ? 18.327 1.859 44.139 1.00 23.48 220 ALA A CA 1
ATOM 1699 C C . ALA A 1 240 ? 17.063 1.311 43.494 1.00 21.28 220 ALA A C 1
ATOM 1700 O O . ALA A 1 240 ? 16.009 1.365 44.102 1.00 23.34 220 ALA A O 1
ATOM 1702 N N . LEU A 1 241 ? 17.175 0.760 42.278 1.00 18.46 221 LEU A N 1
ATOM 1703 C CA . LEU A 1 241 ? 16.039 0.120 41.615 1.00 18.45 221 LEU A CA 1
ATOM 1704 C C . LEU A 1 241 ? 15.603 -1.092 42.422 1.00 21.58 221 LEU A C 1
ATOM 1705 O O . LEU A 1 241 ? 14.415 -1.325 42.679 1.00 22.15 221 LEU A O 1
ATOM 1710 N N . GLY A 1 242 ? 16.578 -1.862 42.878 1.00 21.26 222 GLY A N 1
ATOM 1711 C CA . GLY A 1 242 ? 16.378 -2.855 43.878 1.00 20.42 222 GLY A CA 1
ATOM 1712 C C . GLY A 1 242 ? 15.714 -4.182 43.534 1.00 20.75 222 GLY A C 1
ATOM 1713 O O . GLY A 1 242 ? 15.362 -4.541 42.427 1.00 21.04 222 GLY A O 1
ATOM 1714 N N . PRO A 1 243 ? 15.587 -4.971 44.610 1.00 22.84 223 PRO A N 1
ATOM 1715 C CA . PRO A 1 243 ? 15.191 -6.364 44.500 1.00 23.57 223 PRO A CA 1
ATOM 1716 C C . PRO A 1 243 ? 13.818 -6.600 43.905 1.00 24.55 223 PRO A C 1
ATOM 1717 O O . PRO A 1 243 ? 13.608 -7.750 43.482 1.00 27.93 223 PRO A O 1
ATOM 1721 N N . LYS A 1 244 ? 12.983 -5.583 43.850 1.00 23.59 224 LYS A N 1
ATOM 1722 C CA . LYS A 1 244 ? 11.675 -5.737 43.243 1.00 27.36 224 LYS A CA 1
ATOM 1723 C C . LYS A 1 244 ? 11.526 -4.834 42.014 1.00 25.70 224 LYS A C 1
ATOM 1724 O O . LYS A 1 244 ? 10.449 -4.830 41.394 1.00 33.30 224 LYS A O 1
ATOM 1730 N N . GLY A 1 245 ? 12.597 -4.149 41.640 1.00 20.21 225 GLY A N 1
ATOM 1731 C CA . GLY A 1 245 ? 12.629 -3.406 40.400 1.00 18.23 225 GLY A CA 1
ATOM 1732 C C . GLY A 1 245 ? 13.084 -4.163 39.171 1.00 17.34 225 GLY A C 1
ATOM 1733 O O . GLY A 1 245 ? 13.811 -5.161 39.258 1.00 17.89 225 GLY A O 1
ATOM 1734 N N . VAL A 1 246 ? 12.700 -3.694 37.973 1.00 16.46 226 VAL A N 1
ATOM 1735 C CA . VAL A 1 246 ? 13.044 -4.246 36.673 1.00 15.24 226 VAL A CA 1
ATOM 1736 C C . VAL A 1 246 ? 13.639 -3.169 35.788 1.00 15.17 226 VAL A C 1
ATOM 1737 O O . VAL A 1 246 ? 13.064 -2.093 35.635 1.00 16.35 226 VAL A O 1
ATOM 1741 N N . LEU A 1 247 ? 14.798 -3.483 35.215 1.00 16.20 227 LEU A N 1
ATOM 1742 C CA . LEU A 1 247 ? 15.521 -2.666 34.264 1.00 14.19 227 LEU A CA 1
ATOM 1743 C C . LEU A 1 247 ? 15.153 -3.081 32.837 1.00 14.28 227 LEU A C 1
ATOM 1744 O O . LEU A 1 247 ? 15.164 -4.274 32.555 1.00 15.54 227 LEU A O 1
ATOM 1749 N N . ILE A 1 248 ? 14.811 -2.096 32.008 1.00 14.05 228 ILE A N 1
ATOM 1750 C CA . ILE A 1 248 ? 14.524 -2.347 30.595 1.00 13.94 228 ILE A CA 1
ATOM 1751 C C . ILE A 1 248 ? 15.554 -1.586 29.764 1.00 14.50 228 ILE A C 1
ATOM 1752 O O . ILE A 1 248 ? 15.598 -0.359 29.884 1.00 16.62 228 ILE A O 1
ATOM 1757 N N . ASN A 1 249 ? 16.386 -2.230 28.961 1.00 14.74 229 ASN A N 1
ATOM 1758 C CA . ASN A 1 249 ? 17.345 -1.510 28.129 1.00 14.71 229 ASN A CA 1
ATOM 1759 C C . ASN A 1 249 ? 17.057 -1.775 26.655 1.00 15.50 229 ASN A C 1
ATOM 1760 O O . ASN A 1 249 ? 17.296 -2.872 26.165 1.00 15.48 229 ASN A O 1
ATOM 1765 N N . ILE A 1 250 ? 16.543 -0.749 25.987 1.00 15.57 230 ILE A N 1
ATOM 1766 C CA . ILE A 1 250 ? 16.377 -0.717 24.549 1.00 15.90 230 ILE A CA 1
ATOM 1767 C C . ILE A 1 250 ? 17.317 0.312 23.903 1.00 18.14 230 ILE A C 1
ATOM 1768 O O . ILE A 1 250 ? 17.148 0.616 22.733 1.00 19.98 230 ILE A O 1
ATOM 1773 N N . GLY A 1 251 ? 18.266 0.815 24.670 1.00 17.46 231 GLY A N 1
ATOM 1774 C CA . GLY A 1 251 ? 19.206 1.830 24.226 1.00 17.19 231 GLY A CA 1
ATOM 1775 C C . GLY A 1 251 ? 20.380 1.200 23.528 1.00 16.01 231 GLY A C 1
ATOM 1776 O O . GLY A 1 251 ? 20.445 0.674 22.413 1.00 19.53 231 GLY A O 1
ATOM 1777 N N . ARG A 1 252 ? 21.514 1.097 24.157 1.00 18.13 232 ARG A N 1
ATOM 1778 C CA . ARG A 1 252 ? 22.793 0.557 23.919 1.00 16.48 232 ARG A CA 1
ATOM 1779 C C . ARG A 1 252 ? 23.392 -0.131 25.143 1.00 16.21 232 ARG A C 1
ATOM 1780 O O . ARG A 1 252 ? 23.252 0.225 26.295 1.00 16.34 232 ARG A O 1
ATOM 1788 N N . GLY A 1 253 ? 24.117 -1.207 24.841 1.00 16.88 233 GLY A N 1
ATOM 1789 C CA . GLY A 1 253 ? 24.746 -2.013 25.835 1.00 17.71 233 GLY A CA 1
ATOM 1790 C C . GLY A 1 253 ? 25.606 -1.215 26.798 1.00 19.36 233 GLY A C 1
ATOM 1791 O O . GLY A 1 253 ? 25.432 -1.403 28.011 1.00 18.32 233 GLY A O 1
ATOM 1792 N N . PRO A 1 254 ? 26.501 -0.377 26.327 1.00 17.36 234 PRO A N 1
ATOM 1793 C CA . PRO A 1 254 ? 27.341 0.385 27.268 1.00 18.17 234 PRO A CA 1
ATOM 1794 C C . PRO A 1 254 ? 26.618 1.438 28.107 1.00 18.38 234 PRO A C 1
ATOM 1795 O O . PRO A 1 254 ? 27.239 2.129 28.909 1.00 18.95 234 PRO A O 1
ATOM 1799 N N . HIS A 1 255 ? 25.315 1.608 28.006 1.00 18.80 235 HIS A N 1
ATOM 1800 C CA . HIS A 1 255 ? 24.568 2.359 28.985 1.00 18.33 235 HIS A CA 1
ATOM 1801 C C . HIS A 1 255 ? 24.611 1.721 30.381 1.00 18.29 235 HIS A C 1
ATOM 1802 O O . HIS A 1 255 ? 24.340 2.443 31.364 1.00 19.48 235 HIS A O 1
ATOM 1809 N N . VAL A 1 256 ? 24.907 0.426 30.400 1.00 18.01 236 VAL A N 1
ATOM 1810 C CA . VAL A 1 256 ? 24.928 -0.307 31.662 1.00 18.24 236 VAL A CA 1
ATOM 1811 C C . VAL A 1 256 ? 26.317 -0.832 31.965 1.00 18.93 236 VAL A C 1
ATOM 1812 O O . VAL A 1 256 ? 26.994 -1.317 31.062 1.00 19.30 236 VAL A O 1
ATOM 1816 N N . ASP A 1 257 ? 26.727 -0.751 33.221 1.00 18.70 237 ASP A N 1
ATOM 1817 C CA . ASP A 1 257 ? 27.874 -1.450 33.738 1.00 19.78 237 ASP A CA 1
ATOM 1818 C C . ASP A 1 257 ? 27.508 -2.926 33.791 1.00 17.83 237 ASP A C 1
ATOM 1819 O O . ASP A 1 257 ? 27.039 -3.391 34.835 1.00 21.70 237 ASP A O 1
ATOM 1824 N N . GLU A 1 258 ? 27.670 -3.636 32.671 1.00 19.51 238 GLU A N 1
ATOM 1825 C CA . GLU A 1 258 ? 27.038 -4.962 32.528 1.00 19.86 238 GLU A CA 1
ATOM 1826 C C . GLU A 1 258 ? 27.479 -5.985 33.568 1.00 18.98 238 GLU A C 1
ATOM 1827 O O . GLU A 1 258 ? 26.600 -6.699 34.098 1.00 20.51 238 GLU A O 1
ATOM 1833 N N . PRO A 1 259 ? 28.749 -6.124 33.929 1.00 24.07 239 PRO A N 1
ATOM 1834 C CA . PRO A 1 259 ? 29.112 -7.061 34.997 1.00 22.16 239 PRO A CA 1
ATOM 1835 C C . PRO A 1 259 ? 28.397 -6.785 36.312 1.00 22.76 239 PRO A C 1
ATOM 1836 O O . PRO A 1 259 ? 28.037 -7.753 37.007 1.00 23.48 239 PRO A O 1
ATOM 1840 N N . GLU A 1 260 ? 28.149 -5.519 36.650 1.00 21.58 240 GLU A N 1
ATOM 1841 C CA . GLU A 1 260 ? 27.361 -5.196 37.851 1.00 21.52 240 GLU A CA 1
ATOM 1842 C C . GLU A 1 260 ? 25.888 -5.582 37.699 1.00 19.80 240 GLU A C 1
ATOM 1843 O O . GLU A 1 260 ? 25.215 -6.000 38.641 1.00 20.84 240 GLU A O 1
ATOM 1849 N N . LEU A 1 261 ? 25.334 -5.441 36.503 1.00 18.95 241 LEU A N 1
ATOM 1850 C CA . LEU A 1 261 ? 23.951 -5.890 36.272 1.00 18.52 241 LEU A CA 1
ATOM 1851 C C . LEU A 1 261 ? 23.819 -7.395 36.464 1.00 18.45 241 LEU A C 1
ATOM 1852 O O . LEU A 1 261 ? 22.926 -7.862 37.171 1.00 18.46 241 LEU A O 1
ATOM 1857 N N . VAL A 1 262 ? 24.721 -8.163 35.829 1.00 19.34 242 VAL A N 1
ATOM 1858 C CA . VAL A 1 262 ? 24.682 -9.617 35.994 1.00 21.18 242 VAL A CA 1
ATOM 1859 C C . VAL A 1 262 ? 24.816 -10.006 37.467 1.00 21.33 242 VAL A C 1
ATOM 1860 O O . VAL A 1 262 ? 24.027 -10.830 37.937 1.00 23.19 242 VAL A O 1
ATOM 1864 N N . SER A 1 263 ? 25.784 -9.457 38.219 1.00 21.77 243 SER A N 1
ATOM 1865 C CA . SER A 1 263 ? 25.946 -9.775 39.629 1.00 25.05 243 SER A CA 1
ATOM 1866 C C . SER A 1 263 ? 24.669 -9.498 40.413 1.00 21.20 243 SER A C 1
ATOM 1867 O O . SER A 1 263 ? 24.245 -10.284 41.250 1.00 25.93 243 SER A O 1
ATOM 1870 N N . ALA A 1 264 ? 24.070 -8.324 40.144 1.00 22.07 244 ALA A N 1
ATOM 1871 C CA . ALA A 1 264 ? 22.886 -7.904 40.867 1.00 21.47 244 ALA A CA 1
ATOM 1872 C C . ALA A 1 264 ? 21.729 -8.869 40.599 1.00 22.14 244 ALA A C 1
ATOM 1873 O O . ALA A 1 264 ? 20.958 -9.226 41.505 1.00 22.36 244 ALA A O 1
ATOM 1875 N N . LEU A 1 265 ? 21.600 -9.320 39.331 1.00 19.82 245 LEU A N 1
ATOM 1876 C CA . LEU A 1 265 ? 20.541 -10.278 39.030 1.00 19.39 245 LEU A CA 1
ATOM 1877 C C . LEU A 1 265 ? 20.779 -11.616 39.720 1.00 21.71 245 LEU A C 1
ATOM 1878 O O . LEU A 1 265 ? 19.898 -12.248 40.288 1.00 26.97 245 LEU A O 1
ATOM 1883 N N . VAL A 1 266 ? 21.998 -12.083 39.684 1.00 24.42 246 VAL A N 1
ATOM 1884 C CA . VAL A 1 266 ? 22.345 -13.384 40.231 1.00 24.81 246 VAL A CA 1
ATOM 1885 C C . VAL A 1 266 ? 22.116 -13.344 41.738 1.00 25.92 246 VAL A C 1
ATOM 1886 O O . VAL A 1 266 ? 21.578 -14.289 42.332 1.00 32.60 246 VAL A O 1
ATOM 1890 N N . GLU A 1 267 ? 22.474 -12.226 42.360 1.00 27.05 247 GLU A N 1
ATOM 1891 C CA . GLU A 1 267 ? 22.417 -12.160 43.822 1.00 27.21 247 GLU A CA 1
ATOM 1892 C C . GLU A 1 267 ? 21.118 -11.663 44.435 1.00 26.54 247 GLU A C 1
ATOM 1893 O O . GLU A 1 267 ? 21.005 -11.548 45.657 1.00 28.46 247 GLU A O 1
ATOM 1899 N N . GLY A 1 268 ? 20.124 -11.379 43.619 1.00 26.03 248 GLY A N 1
ATOM 1900 C CA . GLY A 1 268 ? 18.823 -10.951 44.083 1.00 25.57 248 GLY A CA 1
ATOM 1901 C C . GLY A 1 268 ? 18.714 -9.478 44.389 1.00 23.63 248 GLY A C 1
ATOM 1902 O O . GLY A 1 268 ? 17.685 -9.050 44.935 1.00 26.84 248 GLY A O 1
ATOM 1903 N N . ARG A 1 269 ? 19.727 -8.705 44.054 1.00 22.90 249 ARG A N 1
ATOM 1904 C CA . ARG A 1 269 ? 19.701 -7.279 44.365 1.00 21.80 249 ARG A CA 1
ATOM 1905 C C . ARG A 1 269 ? 18.889 -6.465 43.353 1.00 18.91 249 ARG A C 1
ATOM 1906 O O . ARG A 1 269 ? 18.483 -5.329 43.624 1.00 21.36 249 ARG A O 1
ATOM 1914 N N . LEU A 1 270 ? 18.643 -7.044 42.168 1.00 20.17 250 LEU A N 1
ATOM 1915 C CA . LEU A 1 270 ? 17.747 -6.478 41.160 1.00 18.55 250 LEU A CA 1
ATOM 1916 C C . LEU A 1 270 ? 16.670 -7.484 40.830 1.00 17.44 250 LEU A C 1
ATOM 1917 O O . LEU A 1 270 ? 16.961 -8.654 40.618 1.00 21.26 250 LEU A O 1
ATOM 1922 N N . GLY A 1 271 ? 15.417 -7.096 40.720 1.00 18.13 251 GLY A N 1
ATOM 1923 C CA . GLY A 1 271 ? 14.321 -7.994 40.506 1.00 17.48 251 GLY A CA 1
ATOM 1924 C C . GLY A 1 271 ? 14.260 -8.669 39.156 1.00 18.97 251 GLY A C 1
ATOM 1925 O O . GLY A 1 271 ? 13.878 -9.840 39.109 1.00 19.68 251 GLY A O 1
ATOM 1926 N N . GLY A 1 272 ? 14.633 -7.976 38.100 1.00 15.56 252 GLY A N 1
ATOM 1927 C CA . GLY A 1 272 ? 14.606 -8.554 36.769 1.00 16.74 252 GLY A CA 1
ATOM 1928 C C . GLY A 1 272 ? 15.108 -7.598 35.721 1.00 14.75 252 GLY A C 1
ATOM 1929 O O . GLY A 1 272 ? 15.386 -6.455 36.065 1.00 16.46 252 GLY A O 1
ATOM 1930 N N . ALA A 1 273 ? 15.215 -8.074 34.494 1.00 14.09 253 ALA A N 1
ATOM 1931 C CA . ALA A 1 273 ? 15.725 -7.211 33.427 1.00 13.77 253 ALA A CA 1
ATOM 1932 C C . ALA A 1 273 ? 15.220 -7.713 32.084 1.00 14.12 253 ALA A C 1
ATOM 1933 O O . ALA A 1 273 ? 15.223 -8.898 31.785 1.00 15.23 253 ALA A O 1
ATOM 1935 N N . GLY A 1 274 ? 14.824 -6.792 31.220 1.00 13.82 254 GLY A N 1
ATOM 1936 C CA . GLY A 1 274 ? 14.460 -7.067 29.832 1.00 12.93 254 GLY A CA 1
ATOM 1937 C C . GLY A 1 274 ? 15.488 -6.314 28.965 1.00 12.65 254 GLY A C 1
ATOM 1938 O O . GLY A 1 274 ? 15.493 -5.084 28.994 1.00 14.41 254 GLY A O 1
ATOM 1939 N N . LEU A 1 275 ? 16.330 -7.046 28.255 1.00 14.02 255 LEU A N 1
ATOM 1940 C CA . LEU A 1 275 ? 17.501 -6.489 27.613 1.00 13.74 255 LEU A CA 1
ATOM 1941 C C . LEU A 1 275 ? 17.490 -6.798 26.119 1.00 12.81 255 LEU A C 1
ATOM 1942 O O . LEU A 1 275 ? 17.476 -7.971 25.766 1.00 13.97 255 LEU A O 1
ATOM 1947 N N . ASP A 1 276 ? 17.522 -5.722 25.347 1.00 13.29 256 ASP A N 1
ATOM 1948 C CA . ASP A 1 276 ? 17.659 -5.848 23.880 1.00 13.34 256 ASP A CA 1
ATOM 1949 C C . ASP A 1 276 ? 19.105 -5.611 23.410 1.00 13.18 256 ASP A C 1
ATOM 1950 O O . ASP A 1 276 ? 19.431 -5.860 22.240 1.00 15.10 256 ASP A O 1
ATOM 1955 N N . VAL A 1 277 ? 19.939 -5.084 24.283 1.00 15.05 257 VAL A N 1
ATOM 1956 C CA . VAL A 1 277 ? 21.286 -4.622 23.912 1.00 14.99 257 VAL A CA 1
ATOM 1957 C C . VAL A 1 277 ? 22.252 -4.978 25.000 1.00 15.22 257 VAL A C 1
ATOM 1958 O O . VAL A 1 277 ? 21.877 -5.151 26.159 1.00 15.87 257 VAL A O 1
ATOM 1962 N N . PHE A 1 278 ? 23.507 -5.233 24.582 1.00 15.74 258 PHE A N 1
ATOM 1963 C CA . PHE A 1 278 ? 24.544 -5.774 25.468 1.00 15.92 258 PHE A CA 1
ATOM 1964 C C . PHE A 1 278 ? 25.870 -5.094 25.156 1.00 15.62 258 PHE A C 1
ATOM 1965 O O . PHE A 1 278 ? 26.105 -4.673 24.038 1.00 17.82 258 PHE A O 1
ATOM 1973 N N . GLU A 1 279 ? 26.751 -5.018 26.159 1.00 17.86 259 GLU A N 1
ATOM 1974 C CA . GLU A 1 279 ? 27.941 -4.162 26.058 1.00 21.60 259 GLU A CA 1
ATOM 1975 C C . GLU A 1 279 ? 28.888 -4.596 24.963 1.00 21.89 259 GLU A C 1
ATOM 1976 O O . GLU A 1 279 ? 29.516 -3.754 24.332 1.00 24.55 259 GLU A O 1
ATOM 1982 N N . ARG A 1 280 ? 28.988 -5.900 24.748 1.00 21.08 260 ARG A N 1
ATOM 1983 C CA . ARG A 1 280 ? 29.862 -6.495 23.754 1.00 23.40 260 ARG A CA 1
ATOM 1984 C C . ARG A 1 280 ? 29.037 -7.380 22.822 1.00 21.94 260 ARG A C 1
ATOM 1985 O O . ARG A 1 280 ? 29.448 -8.485 22.462 1.00 24.61 260 ARG A O 1
ATOM 1993 N N . GLU A 1 281 ? 27.862 -6.949 22.407 1.00 21.78 261 GLU A N 1
ATOM 1994 C CA . GLU A 1 281 ? 27.013 -7.776 21.561 1.00 21.77 261 GLU A CA 1
ATOM 1995 C C . GLU A 1 281 ? 27.755 -8.138 20.281 1.00 24.05 261 GLU A C 1
ATOM 1996 O O . GLU A 1 281 ? 28.550 -7.343 19.791 1.00 26.99 261 GLU A O 1
ATOM 2002 N N . PRO A 1 282 ? 27.556 -9.318 19.695 1.00 22.93 262 PRO A N 1
ATOM 2003 C CA . PRO A 1 282 ? 26.522 -10.259 20.145 1.00 22.48 262 PRO A CA 1
ATOM 2004 C C . PRO A 1 282 ? 26.914 -11.200 21.268 1.00 23.82 262 PRO A C 1
ATOM 2005 O O . PRO A 1 282 ? 26.200 -12.175 21.475 1.00 22.92 262 PRO A O 1
ATOM 2009 N N . GLU A 1 283 ? 27.998 -10.939 21.990 1.00 23.52 263 GLU A N 1
ATOM 2010 C CA . GLU A 1 283 ? 28.274 -11.688 23.204 1.00 24.27 263 GLU A CA 1
ATOM 2011 C C . GLU A 1 283 ? 27.309 -11.203 24.294 1.00 22.60 263 GLU A C 1
ATOM 2012 O O . GLU A 1 283 ? 27.137 -9.995 24.444 1.00 24.65 263 GLU A O 1
ATOM 2018 N N . VAL A 1 284 ? 26.676 -12.132 24.983 1.00 22.23 264 VAL A N 1
ATOM 2019 C CA . VAL A 1 284 ? 25.759 -12.038 26.083 1.00 19.29 264 VAL A CA 1
ATOM 2020 C C . VAL A 1 284 ? 26.342 -12.913 27.211 1.00 20.34 264 VAL A C 1
ATOM 2021 O O . VAL A 1 284 ? 26.633 -14.087 26.978 1.00 21.97 264 VAL A O 1
ATOM 2025 N N . PRO A 1 285 ? 26.559 -12.366 28.397 1.00 20.82 265 PRO A N 1
ATOM 2026 C CA . PRO A 1 285 ? 27.074 -13.189 29.490 1.00 20.58 265 PRO A CA 1
ATOM 2027 C C . PRO A 1 285 ? 26.186 -14.405 29.715 1.00 20.05 265 PRO A C 1
ATOM 2028 O O . PRO A 1 285 ? 24.990 -14.318 29.959 1.00 19.04 265 PRO A O 1
ATOM 2032 N N . GLU A 1 286 ? 26.843 -15.574 29.644 1.00 22.61 266 GLU A N 1
ATOM 2033 C CA . GLU A 1 286 ? 26.128 -16.843 29.690 1.00 21.39 266 GLU A CA 1
ATOM 2034 C C . GLU A 1 286 ? 25.473 -17.113 31.045 1.00 20.28 266 GLU A C 1
ATOM 2035 O O . GLU A 1 286 ? 24.524 -17.899 31.101 1.00 21.59 266 GLU A O 1
ATOM 2041 N N . LYS A 1 287 ? 25.947 -16.461 32.092 1.00 21.41 267 LYS A N 1
ATOM 2042 C CA . LYS A 1 287 ? 25.325 -16.618 33.401 1.00 20.87 267 LYS A CA 1
ATOM 2043 C C . LYS A 1 287 ? 23.878 -16.167 33.300 1.00 20.39 267 LYS A C 1
ATOM 2044 O O . LYS A 1 287 ? 23.023 -16.728 33.987 1.00 24.09 267 LYS A O 1
ATOM 2050 N N . LEU A 1 288 ? 23.575 -15.217 32.409 1.00 17.72 268 LEU A N 1
ATOM 2051 C CA . LEU A 1 288 ? 22.205 -14.741 32.290 1.00 17.92 268 LEU A CA 1
ATOM 2052 C C . LEU A 1 288 ? 21.276 -15.815 31.744 1.00 16.71 268 LEU A C 1
ATOM 2053 O O . LEU A 1 288 ? 20.078 -15.731 31.998 1.00 18.42 268 LEU A O 1
ATOM 2058 N N . PHE A 1 289 ? 21.816 -16.793 31.024 1.00 18.76 269 PHE A N 1
ATOM 2059 C CA . PHE A 1 289 ? 20.958 -17.769 30.331 1.00 19.48 269 PHE A CA 1
ATOM 2060 C C . PHE A 1 289 ? 20.210 -18.632 31.310 1.00 19.39 269 PHE A C 1
ATOM 2061 O O . PHE A 1 289 ? 19.152 -19.163 31.013 1.00 21.56 269 PHE A O 1
ATOM 2069 N N . GLY A 1 290 ? 20.747 -18.804 32.522 1.00 20.64 270 GLY A N 1
ATOM 2070 C CA . GLY A 1 290 ? 20.051 -19.569 33.513 1.00 20.08 270 GLY A CA 1
ATOM 2071 C C . GLY A 1 290 ? 19.030 -18.854 34.351 1.00 18.70 270 GLY A C 1
ATOM 2072 O O . GLY A 1 290 ? 18.442 -19.491 35.253 1.00 21.67 270 GLY A O 1
ATOM 2073 N N . LEU A 1 291 ? 18.804 -17.564 34.123 1.00 18.85 271 LEU A N 1
ATOM 2074 C CA . LEU A 1 291 ? 17.933 -16.794 34.979 1.00 17.36 271 LEU A CA 1
ATOM 2075 C C . LEU A 1 291 ? 16.534 -16.638 34.404 1.00 16.38 271 LEU A C 1
ATOM 2076 O O . LEU A 1 291 ? 16.331 -16.187 33.278 1.00 17.07 271 LEU A O 1
ATOM 2081 N N . GLU A 1 292 ? 15.540 -17.001 35.196 1.00 18.17 272 GLU A N 1
ATOM 2082 C CA . GLU A 1 292 ? 14.143 -16.897 34.809 1.00 17.36 272 GLU A CA 1
ATOM 2083 C C . GLU A 1 292 ? 13.593 -15.468 34.882 1.00 19.11 272 GLU A C 1
ATOM 2084 O O . GLU A 1 292 ? 12.491 -15.263 34.321 1.00 18.80 272 GLU A O 1
ATOM 2090 N N . ASN A 1 293 ? 14.316 -14.579 35.560 1.00 16.93 273 ASN A N 1
ATOM 2091 C CA . ASN A 1 293 ? 13.834 -13.201 35.692 1.00 16.58 273 ASN A CA 1
ATOM 2092 C C . ASN A 1 293 ? 14.452 -12.222 34.699 1.00 15.05 273 ASN A C 1
ATOM 2093 O O . ASN A 1 293 ? 14.413 -11.001 34.899 1.00 16.26 273 ASN A O 1
ATOM 2098 N N . VAL A 1 294 ? 15.010 -12.756 33.589 1.00 15.17 274 VAL A N 1
ATOM 2099 C CA . VAL A 1 294 ? 15.479 -11.919 32.488 1.00 13.12 274 VAL A CA 1
ATOM 2100 C C . VAL A 1 294 ? 14.791 -12.351 31.199 1.00 12.45 274 VAL A C 1
ATOM 2101 O O . VAL A 1 294 ? 14.408 -13.536 31.041 1.00 14.77 274 VAL A O 1
ATOM 2105 N N . VAL A 1 295 ? 14.707 -11.421 30.263 1.00 14.11 275 VAL A N 1
ATOM 2106 C CA . VAL A 1 295 ? 14.339 -11.660 28.884 1.00 12.80 275 VAL A CA 1
ATOM 2107 C C . VAL A 1 295 ? 15.458 -11.029 28.056 1.00 13.87 275 VAL A C 1
ATOM 2108 O O . VAL A 1 295 ? 15.798 -9.872 28.301 1.00 15.19 275 VAL A O 1
ATOM 2112 N N . LEU A 1 296 ? 16.034 -11.800 27.154 1.00 14.49 276 LEU A N 1
ATOM 2113 C CA . LEU A 1 296 ? 17.212 -11.443 26.396 1.00 13.63 276 LEU A CA 1
ATOM 2114 C C . LEU A 1 296 ? 16.907 -11.465 24.901 1.00 14.05 276 LEU A C 1
ATOM 2115 O O . LEU A 1 296 ? 16.541 -12.559 24.421 1.00 15.85 276 LEU A O 1
ATOM 2120 N N . LEU A 1 297 ? 17.066 -10.366 24.213 1.00 13.13 277 LEU A N 1
ATOM 2121 C CA . LEU A 1 297 ? 16.771 -10.286 22.783 1.00 13.18 277 LEU A CA 1
ATOM 2122 C C . LEU A 1 297 ? 17.990 -9.838 21.978 1.00 13.57 277 LEU A C 1
ATOM 2123 O O . LEU A 1 297 ? 18.782 -9.045 22.504 1.00 14.57 277 LEU A O 1
ATOM 2128 N N . PRO A 1 298 ? 18.139 -10.326 20.741 1.00 14.16 278 PRO A N 1
ATOM 2129 C CA . PRO A 1 298 ? 19.356 -9.980 19.967 1.00 14.23 278 PRO A CA 1
ATOM 2130 C C . PRO A 1 298 ? 19.285 -8.660 19.214 1.00 13.63 278 PRO A C 1
ATOM 2131 O O . PRO A 1 298 ? 19.407 -8.581 17.978 1.00 15.90 278 PRO A O 1
ATOM 2135 N N . HIS A 1 299 ? 19.047 -7.561 19.959 1.00 14.00 279 HIS A N 1
ATOM 2136 C CA . HIS A 1 299 ? 19.019 -6.219 19.405 1.00 13.48 279 HIS A CA 1
ATOM 2137 C C . HIS A 1 299 ? 18.068 -6.086 18.237 1.00 12.81 279 HIS A C 1
ATOM 2138 O O . HIS A 1 299 ? 18.413 -5.788 17.094 1.00 15.52 279 HIS A O 1
ATOM 2145 N N . VAL A 1 300 ? 16.794 -6.319 18.612 1.00 13.87 280 VAL A N 1
ATOM 2146 C CA . VAL A 1 300 ? 15.732 -6.384 17.617 1.00 13.99 280 VAL A CA 1
ATOM 2147 C C . VAL A 1 300 ? 14.810 -5.178 17.706 1.00 13.52 280 VAL A C 1
ATOM 2148 O O . VAL A 1 300 ? 13.779 -5.187 17.023 1.00 14.41 280 VAL A O 1
ATOM 2152 N N . GLY A 1 301 ? 15.137 -4.144 18.456 1.00 14.60 281 GLY A N 1
ATOM 2153 C CA . GLY A 1 301 ? 14.306 -2.958 18.601 1.00 14.40 281 GLY A CA 1
ATOM 2154 C C . GLY A 1 301 ? 13.693 -2.425 17.327 1.00 14.13 281 GLY A C 1
ATOM 2155 O O . GLY A 1 301 ? 12.502 -2.142 17.289 1.00 15.73 281 GLY A O 1
ATOM 2156 N N . SER A 1 302 ? 14.495 -2.282 16.260 1.00 14.23 282 SER A N 1
ATOM 2157 C CA . SER A 1 302 ? 13.972 -1.791 14.968 1.00 13.67 282 SER A CA 1
ATOM 2158 C C . SER A 1 302 ? 13.773 -2.867 13.935 1.00 12.67 282 SER A C 1
ATOM 2159 O O . SER A 1 302 ? 13.496 -2.555 12.774 1.00 14.97 282 SER A O 1
ATOM 2162 N N . GLY A 1 303 ? 13.931 -4.114 14.370 1.00 13.06 283 GLY A N 1
ATOM 2163 C CA . GLY A 1 303 ? 14.053 -5.241 13.486 1.00 14.18 283 GLY A CA 1
ATOM 2164 C C . GLY A 1 303 ? 12.787 -5.851 12.944 1.00 14.06 283 GLY A C 1
ATOM 2165 O O . GLY A 1 303 ? 12.576 -7.062 13.034 1.00 14.99 283 GLY A O 1
ATOM 2166 N N . THR A 1 304 ? 11.926 -5.032 12.348 1.00 13.56 284 THR A N 1
ATOM 2167 C CA . THR A 1 304 ? 10.732 -5.484 11.673 1.00 13.86 284 THR A CA 1
ATOM 2168 C C . THR A 1 304 ? 10.909 -5.266 10.165 1.00 13.19 284 THR A C 1
ATOM 2169 O O . THR A 1 304 ? 11.677 -4.418 9.727 1.00 15.07 284 THR A O 1
ATOM 2173 N N . VAL A 1 305 ? 10.168 -6.086 9.417 1.00 15.18 285 VAL A N 1
ATOM 2174 C CA . VAL A 1 305 ? 10.185 -5.947 7.960 1.00 15.80 285 VAL A CA 1
ATOM 2175 C C . VAL A 1 305 ? 9.853 -4.515 7.591 1.00 16.67 285 VAL A C 1
ATOM 2176 O O . VAL A 1 305 ? 10.510 -3.905 6.738 1.00 18.03 285 VAL A O 1
ATOM 2180 N N . GLU A 1 306 ? 8.800 -3.956 8.206 1.00 16.62 286 GLU A N 1
ATOM 2181 C CA . GLU A 1 306 ? 8.323 -2.656 7.792 1.00 17.79 286 GLU A CA 1
ATOM 2182 C C . GLU A 1 306 ? 9.320 -1.542 8.064 1.00 17.02 286 GLU A C 1
ATOM 2183 O O . GLU A 1 306 ? 9.623 -0.706 7.216 1.00 17.57 286 GLU A O 1
ATOM 2189 N N . THR A 1 307 ? 9.851 -1.474 9.274 1.00 14.34 287 THR A N 1
ATOM 2190 C CA . THR A 1 307 ? 10.766 -0.403 9.669 1.00 14.62 287 THR A CA 1
ATOM 2191 C C . THR A 1 307 ? 12.104 -0.539 8.997 1.00 15.99 287 THR A C 1
ATOM 2192 O O . THR A 1 307 ? 12.666 0.458 8.572 1.00 16.36 287 THR A O 1
ATOM 2196 N N . ARG A 1 308 ? 12.645 -1.748 8.880 1.00 14.80 288 ARG A N 1
ATOM 2197 C CA . ARG A 1 308 ? 13.930 -1.842 8.188 1.00 14.79 288 ARG A CA 1
ATOM 2198 C C . ARG A 1 308 ? 13.856 -1.475 6.709 1.00 14.93 288 ARG A C 1
ATOM 2199 O O . ARG A 1 308 ? 14.809 -0.918 6.163 1.00 15.93 288 ARG A O 1
ATOM 2207 N N . LYS A 1 309 ? 12.713 -1.785 6.085 1.00 15.37 289 LYS A N 1
ATOM 2208 C CA . LYS A 1 309 ? 12.580 -1.308 4.703 1.00 15.78 289 LYS A CA 1
ATOM 2209 C C . LYS A 1 309 ? 12.612 0.225 4.608 1.00 15.87 289 LYS A C 1
ATOM 2210 O O . LYS A 1 309 ? 13.290 0.805 3.735 1.00 15.92 289 LYS A O 1
ATOM 2216 N N . VAL A 1 310 ? 11.872 0.883 5.506 1.00 16.07 290 VAL A N 1
ATOM 2217 C CA . VAL A 1 310 ? 11.855 2.353 5.521 1.00 15.74 290 VAL A CA 1
ATOM 2218 C C . VAL A 1 310 ? 13.242 2.911 5.763 1.00 15.00 290 VAL A C 1
ATOM 2219 O O . VAL A 1 310 ? 13.716 3.850 5.117 1.00 16.90 290 VAL A O 1
ATOM 2223 N N . MET A 1 311 ? 13.936 2.313 6.738 1.00 15.51 291 MET A N 1
ATOM 2224 C CA . MET A 1 311 ? 15.299 2.761 7.036 1.00 14.40 291 MET A CA 1
ATOM 2225 C C . MET A 1 311 ? 16.228 2.604 5.829 1.00 15.54 291 MET A C 1
ATOM 2226 O O . MET A 1 311 ? 17.048 3.464 5.500 1.00 15.40 291 MET A O 1
ATOM 2231 N N . ALA A 1 312 ? 16.113 1.452 5.140 1.00 15.80 292 ALA A N 1
ATOM 2232 C CA . ALA A 1 312 ? 16.995 1.185 4.022 1.00 15.24 292 ALA A CA 1
ATOM 2233 C C . ALA A 1 312 ? 16.721 2.195 2.913 1.00 15.14 292 ALA A C 1
ATOM 2234 O O . ALA A 1 312 ? 17.631 2.732 2.266 1.00 16.69 292 ALA A O 1
ATOM 2236 N N . ASP A 1 313 ? 15.432 2.407 2.648 1.00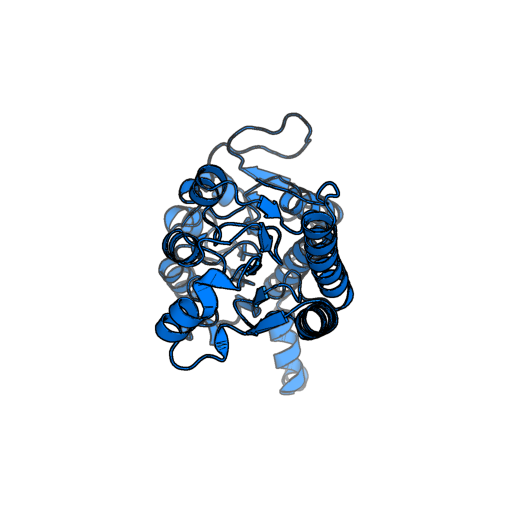 15.95 293 ASP A N 1
ATOM 2237 C CA . ASP A 1 313 ? 15.054 3.344 1.567 1.00 16.50 293 ASP A CA 1
ATOM 2238 C C . ASP A 1 313 ? 15.543 4.752 1.878 1.00 16.89 293 ASP A C 1
ATOM 2239 O O . ASP A 1 313 ? 15.904 5.532 0.968 1.00 18.83 293 ASP A O 1
ATOM 2244 N N . LEU A 1 314 ? 15.567 5.099 3.169 1.00 17.28 294 LEU A N 1
ATOM 2245 C CA . LEU A 1 314 ? 16.045 6.415 3.619 1.00 16.97 294 LEU A CA 1
ATOM 2246 C C . LEU A 1 314 ? 17.562 6.522 3.442 1.00 16.23 294 LEU A C 1
ATOM 2247 O O . LEU A 1 314 ? 18.091 7.569 3.031 1.00 17.36 294 LEU A O 1
ATOM 2252 N N . VAL A 1 315 ? 18.321 5.462 3.727 1.00 16.52 295 VAL A N 1
ATOM 2253 C CA . VAL A 1 315 ? 19.739 5.463 3.448 1.00 15.71 295 VAL A CA 1
ATOM 2254 C C . VAL A 1 315 ? 19.977 5.695 1.962 1.00 19.01 295 VAL A C 1
ATOM 2255 O O . VAL A 1 315 ? 20.731 6.552 1.494 1.00 17.56 295 VAL A O 1
ATOM 2259 N N . VAL A 1 316 ? 19.300 4.920 1.128 1.00 16.85 296 VAL A N 1
ATOM 2260 C CA . VAL A 1 316 ? 19.457 5.051 -0.323 1.00 17.71 296 VAL A CA 1
ATOM 2261 C C . VAL A 1 316 ? 19.049 6.440 -0.739 1.00 18.69 296 VAL A C 1
ATOM 2262 O O . VAL A 1 316 ? 19.740 7.068 -1.543 1.00 20.11 296 VAL A O 1
ATOM 2266 N N . GLY A 1 317 ? 17.919 6.937 -0.205 1.00 19.10 297 GLY A N 1
ATOM 2267 C CA . GLY A 1 317 ? 17.467 8.252 -0.643 1.00 19.70 297 GLY A CA 1
ATOM 2268 C C . GLY A 1 317 ? 18.428 9.367 -0.294 1.00 20.10 297 GLY A C 1
ATOM 2269 O O . GLY A 1 317 ? 18.630 10.316 -1.085 1.00 22.14 297 GLY A O 1
ATOM 2270 N N . ASN A 1 318 ? 19.079 9.285 0.863 1.00 18.63 298 ASN A N 1
ATOM 2271 C CA . ASN A 1 318 ? 20.113 10.263 1.211 1.00 19.43 298 ASN A CA 1
ATOM 2272 C C . ASN A 1 318 ? 21.282 10.182 0.247 1.00 19.22 298 ASN A C 1
ATOM 2273 O O . ASN A 1 318 ? 21.784 11.219 -0.189 1.00 21.18 298 ASN A O 1
ATOM 2278 N N . LEU A 1 319 ? 21.710 8.941 -0.072 1.00 19.81 299 LEU A N 1
ATOM 2279 C CA . LEU A 1 319 ? 22.874 8.818 -0.969 1.00 19.75 299 LEU A CA 1
ATOM 2280 C C . LEU A 1 319 ? 22.557 9.358 -2.372 1.00 22.35 299 LEU A C 1
ATOM 2281 O O . LEU A 1 319 ? 23.386 10.065 -2.924 1.00 21.71 299 LEU A O 1
ATOM 2286 N N . GLU A 1 320 ? 21.380 9.009 -2.902 1.00 21.95 300 GLU A N 1
ATOM 2287 C CA . GLU A 1 320 ? 20.967 9.521 -4.217 1.00 23.08 300 GLU A CA 1
ATOM 2288 C C . GLU A 1 320 ? 20.850 11.043 -4.240 1.00 25.50 300 GLU A C 1
ATOM 2289 O O . GLU A 1 320 ? 21.239 11.702 -5.216 1.00 27.46 300 GLU A O 1
ATOM 2295 N N . ALA A 1 321 ? 20.326 11.636 -3.148 1.00 23.51 301 ALA A N 1
ATOM 2296 C CA . ALA A 1 321 ? 20.255 13.095 -3.089 1.00 24.52 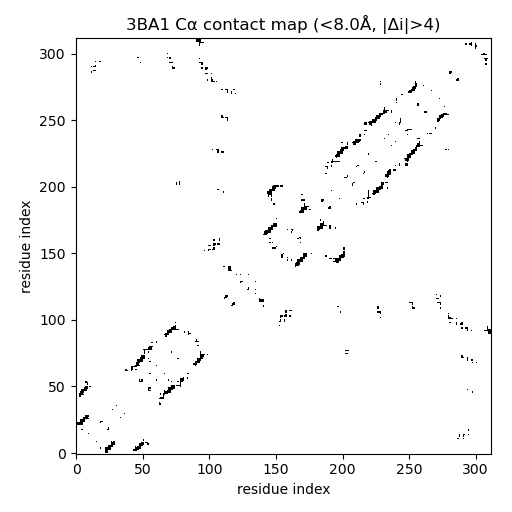301 ALA A CA 1
ATOM 2297 C C . ALA A 1 321 ? 21.652 13.682 -3.102 1.00 25.24 301 ALA A C 1
ATOM 2298 O O . ALA A 1 321 ? 21.926 14.575 -3.893 1.00 26.91 301 ALA A O 1
ATOM 2300 N N . HIS A 1 322 ? 22.537 13.177 -2.240 1.00 24.47 302 HIS A N 1
ATOM 2301 C CA . HIS A 1 322 ? 23.916 13.667 -2.192 1.00 22.13 302 HIS A CA 1
ATOM 2302 C C . HIS A 1 322 ? 24.568 13.639 -3.554 1.00 24.31 302 HIS A C 1
ATOM 2303 O O . HIS A 1 322 ? 25.086 14.664 -4.025 1.00 26.38 302 HIS A O 1
ATOM 2310 N N . PHE A 1 323 ? 24.596 12.488 -4.228 1.00 24.52 303 PHE A N 1
ATOM 2311 C CA . PHE A 1 323 ? 25.281 12.373 -5.521 1.00 24.63 303 PHE A CA 1
ATOM 2312 C C . PHE A 1 323 ? 24.544 12.998 -6.678 1.00 29.55 303 PHE A C 1
ATOM 2313 O O . PHE A 1 323 ? 25.086 13.064 -7.790 1.00 34.33 303 PHE A O 1
ATOM 2321 N N . SER A 1 324 ? 23.322 13.491 -6.463 1.00 32.27 304 SER A N 1
ATOM 2322 C CA . SER A 1 324 ? 22.624 14.250 -7.494 1.00 36.52 304 SER A CA 1
ATOM 2323 C C . SER A 1 324 ? 22.537 15.729 -7.153 1.00 40.58 304 SER A C 1
ATOM 2324 O O . SER A 1 324 ? 21.912 16.510 -7.879 1.00 39.65 304 SER A O 1
ATOM 2327 N N . GLY A 1 325 ? 23.180 16.179 -6.088 1.00 37.45 305 GLY A N 1
ATOM 2328 C CA . GLY A 1 325 ? 23.313 17.614 -5.815 1.00 38.38 305 GLY A CA 1
ATOM 2329 C C . GLY A 1 325 ? 22.063 18.189 -5.173 1.00 39.31 305 GLY A C 1
ATOM 2330 O O . GLY A 1 325 ? 21.939 19.428 -5.176 1.00 37.05 305 GLY A O 1
ATOM 2331 N N . LYS A 1 326 ? 21.225 17.279 -4.665 1.00 38.30 306 LYS A N 1
ATOM 2332 C CA . LYS A 1 326 ? 19.986 17.685 -4.003 1.00 35.04 306 LYS A CA 1
ATOM 2333 C C . LYS A 1 326 ? 20.161 17.737 -2.489 1.00 32.70 306 LYS A C 1
ATOM 2334 O O . LYS A 1 326 ? 21.043 17.101 -1.920 1.00 33.51 306 LYS A O 1
ATOM 2340 N N . PRO A 1 327 ? 19.343 18.514 -1.802 1.00 32.91 307 PRO A N 1
ATOM 2341 C CA . PRO A 1 327 ? 19.429 18.567 -0.349 1.00 33.01 307 PRO A CA 1
ATOM 2342 C C . PRO A 1 327 ? 19.220 17.187 0.247 1.00 32.29 307 PRO A C 1
ATOM 2343 O O . PRO A 1 327 ? 18.418 16.390 -0.266 1.00 29.20 307 PRO A O 1
ATOM 2347 N N . LEU A 1 328 ? 19.952 16.954 1.332 1.00 27.39 308 LEU A N 1
ATOM 2348 C CA . LEU A 1 328 ? 19.855 15.626 1.954 1.00 25.21 308 LEU A CA 1
ATOM 2349 C C . LEU A 1 328 ? 18.519 15.460 2.649 1.00 25.40 308 LEU A C 1
ATOM 2350 O O . LEU A 1 328 ? 17.873 16.455 2.930 1.00 30.93 308 LEU A O 1
ATOM 2355 N N . LEU A 1 329 ? 18.133 14.214 2.920 1.00 24.80 309 LEU A N 1
ATOM 2356 C CA . LEU A 1 329 ? 16.839 13.986 3.543 1.00 23.10 309 LEU A CA 1
ATOM 2357 C C . LEU A 1 329 ? 16.866 14.123 5.057 1.00 23.95 309 LEU A C 1
ATOM 2358 O O . LEU A 1 329 ? 16.010 14.802 5.660 1.00 24.07 309 LEU A O 1
ATOM 2363 N N . THR A 1 330 ? 17.854 13.460 5.645 1.00 22.98 310 THR A N 1
ATOM 2364 C CA . THR A 1 330 ? 17.998 13.442 7.090 1.00 21.63 310 THR A CA 1
ATOM 2365 C C . THR A 1 330 ? 19.439 13.677 7.515 1.00 22.55 310 THR A C 1
ATOM 2366 O O . THR A 1 330 ? 20.068 12.865 8.165 1.00 20.73 310 THR A O 1
ATOM 2370 N N . PRO A 1 331 ? 19.965 14.863 7.198 1.00 23.41 311 PRO A N 1
ATOM 2371 C CA . PRO A 1 331 ? 21.323 15.183 7.637 1.00 24.94 311 PRO A CA 1
ATOM 2372 C C . PRO A 1 331 ? 21.435 15.445 9.139 1.00 23.89 311 PRO A C 1
ATOM 2373 O O . PRO A 1 331 ? 20.484 15.916 9.776 1.00 27.85 311 PRO A O 1
ATOM 2377 N N . VAL A 1 332 ? 22.623 15.129 9.640 1.00 23.85 312 VAL A N 1
ATOM 2378 C CA . VAL A 1 332 ? 23.010 15.517 10.977 1.00 25.11 312 VAL A CA 1
ATOM 2379 C C . VAL A 1 332 ? 24.207 16.462 10.963 1.00 26.84 312 VAL A C 1
ATOM 2380 O O . VAL A 1 332 ? 24.235 17.401 11.793 1.00 30.46 312 VAL A O 1
ATOM 2384 N N . VAL A 1 333 ? 25.141 16.241 10.064 1.00 28.87 313 VAL A N 1
ATOM 2385 C CA . VAL A 1 333 ? 26.330 17.048 9.799 1.00 30.08 313 VAL A CA 1
ATOM 2386 C C . VAL A 1 333 ? 26.483 17.357 8.321 1.00 31.04 313 VAL A C 1
ATOM 2387 O O . VAL A 1 333 ? 27.028 18.432 8.034 1.00 61.71 313 VAL A O 1
#

CATH classification: 3.40.50.720 (+1 more: 3.40.50.720)

Nearest PDB structures (foldseek):
  3ba1-assembly1_A  TM=1.003E+00  e=1.080E-64  Coleus scutellarioides
  6pex-assembly1_A  TM=9.935E-01  e=7.008E-53  Vitis vinifera
  5v6q-assembly2_C  TM=9.293E-01  e=1.210E-34  Sinorhizobium meliloti 1021
  5v72-assembly2_B  TM=8.992E-01  e=2.613E-33  Sinorhizobium meliloti 1021
  2cuk-assembly1_A  TM=8.816E-01  e=1.973E-31  Thermus thermophilus HB8

Solvent-accessible surface area: 15203 Å² total; per-residue (Å²): 218,81,34,1,0,0,0,18,23,86,22,18,103,66,0,34,100,16,0,73,156,102,23,107,19,26,73,32,79,78,64,136,54,62,154,89,9,9,78,131,36,21,125,45,0,83,0,0,0,0,18,20,80,26,10,1,86,37,100,16,4,84,29,2,83,90,14,56,0,0,0,2,8,6,53,20,25,56,95,11,47,56,147,28,0,121,110,114,62,5,87,0,1,14,0,29,79,50,11,18,88,29,11,0,72,36,0,16,35,3,0,47,12,1,7,125,37,90,43,39,41,60,107,36,80,194,165,19,22,158,165,176,36,119,50,108,171,52,64,142,5,45,41,60,100,1,0,0,2,12,12,43,160,33,0,67,8,0,0,94,67,0,73,88,64,115,6,75,10,15,0,42,17,204,71,130,65,126,116,33,141,28,74,62,34,55,42,17,45,86,0,0,60,51,5,34,1,0,0,0,12,19,104,31,52,113,130,24,60,64,25,0,58,105,115,3,1,61,32,12,4,85,188,3,14,0,0,1,12,9,44,3,36,0,3,34,16,94,47,3,19,33,0,7,63,113,44,49,2,20,0,0,0,4,1,3,6,55,180,48,136,110,34,44,134,128,0,125,71,36,67,21,8,12,50,41,114,46,54,5,15,39,47,128,129,14,71,103,72,3,0,58,26,1,8,17,0,0,77,5,40,44,71,74,127,116,20,99,25,62,72,48

Foldseek 3Di:
DFAEEEEEACDDPVLQVVCVVHGNYDDQVPDPDNVVVLQVCLPRHAEYEEEPVAFADLVNCVSNLNHAEYEYLAQADPRPDVVNCVVNNHWYFYDPPLLQQLLLVVLVVLVCCQQVVVVVQVVCVVVPNVVPHDDDDGHDLQAFEEEEEDDPSNRVSNVVVNVVSVHQYEYEDCDDDPPDPHHYDPALLVSLLRGQEYEYDDADDPVQFQSVELSSQLSVFLRHEYEYLYEARSHPVVSVLVCQVVSGHNAYEYQYHHDPPDDPCSCVPDSNYHYHPNCSRPDPSSSVVSSVLSVQQVVCVVV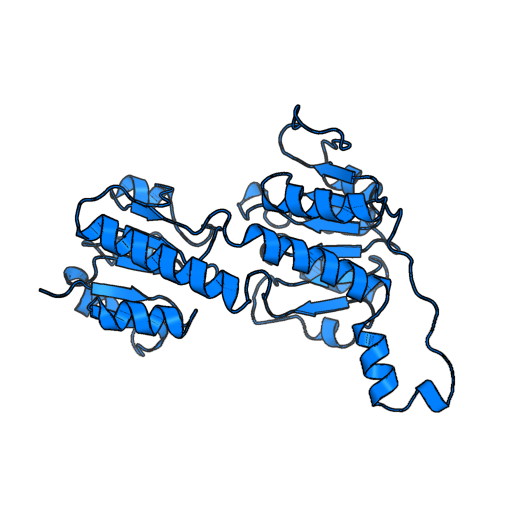VHDGDGIDD

Sequence (312 aa):
EAIGVLMMCPMSTYLEQELDKRFKLFRYWTQPAQRDFLALQAESIRAVVGNSNAGADAELIDALPKLEIVSSFSVGLDKVDLIKCEEKGVRVTNTPDVLTDDVADLAIGLILAVLRRICECDKYVRRGAWKFGDFKLTTKFSGKRVGIIGLGRIGLAVAERAEAFDCPISYFSRSKKPNTNYTYYGSVVELASNSDILVVACPLTPETTHIINREVIDALGPKGVLINIGRGPHVDEPELVSALVEGRLGGAGLDVFEREPEVPEKLFGLENVVLLPHVGSGTVETRKVMADLVVGNLEAHFSGKPLLTPVV

Organism: Plectranthus scutellarioides (NCBI:txid4142)

Radius of gyration: 21.44 Å; Cα contacts (8 Å, |Δi|>4): 617; chains: 1; bounding box: 48×53×58 Å

B-factor: mean 24.77, std 10.94, range [10.92, 93.49]

InterPro domains:
  IPR006139 D-isomer specific 2-hydroxyacid dehydrogenase, catalytic domain [PF00389] (12-312)
  IPR006140 D-isomer specific 2-hydroxyacid dehydrogenase, NAD-binding domain [PF02826] (109-281)
  IPR029752 D-isomer specific 2-hydroxyacid dehydrogenase, NAD-binding domain conserved site 1 [PS00065] (147-174)
  IPR036291 NAD(P)-binding domain superfamily [SSF51735] (101-282)
  IPR050223 D-isomer specific 2-hydroxyacid dehydrogenase [PTHR10996] (4-308)

GO terms:
  GO:0047995 (2R)-hydroxyphenylpyruvate reductase [NAD(P)H] activity (F, IDA)

Secondary structure (DSSP, 8-state):
-PPEEEE-S---HHHHHHHHHHSEEEEGGG-SSHHHHHHHHTTTEEEEEE-SSS-B-HHHHHH-TT--EEEESSS--TTB-HHHHHHHT-EEE---STTHHHHHHHHHHHHHHHHTTHHHHHHHHHTTGGGG-PPPP----TT--EEEE--SHHHHHHHHHHHTTT--EEEE-SS--TT--SEEES-HHHHHHT-SEEEE-S---GGGTT-B-HHHHHHH-TT-EEEE-S-GGGB-HHHHHHHHHHTSS-EEEES--TTTT---GGGGG-TTEEE-SS-TT-SHHHHHHHHHHHHHHHHHHHHTPPPSSB--